Protein AF-A0A499V4H8-F1 (afdb_monomer_lite)

pLDDT: mean 92.72, std 8.38, range [54.66, 98.88]

Sequence (212 aa):
MPGTAAPVVIEFPPGGSPLLPTGLARDVVAGTPVTCVDNGMPTVLIAASSLNVKGYEDPKDLEEDVALADRLRAIRLEAGRLMGLGDVDGTTVPKLSLLAPPLHGGAIMTRTFIPVRCHTSIGVLGAASVAAGLRVEGGVGQDLARLPAHGDRLRIEHPTGFLDLETSIEHGAAGAVPVARRTAVVRTARKIFDGTVFPRSAATAPTPARHS

Secondary structure (DSSP, 8-state):
--S----EEEEEPPPSS-SSTTS-S-EEETTEEEEEE-SSS-EEEEEGGGGT--S-S-HHHHHH-HHHHHHHHHHHHHHHHHTT----TTS--SEEEEEE--SSSSSEEEEEESSSSBPSS--HHHHHHHHHHHTSTTSTTTTT----SSSSEEEEEETTEEEEEEEEEE--STTPPPEEEEEEEEE-------S---PPPGGGSPPPP---

InterPro domains:
  IPR007400 PrpF-like [PF04303] (2-198)
  IPR007400 PrpF-like [PTHR43709] (1-200)

Structure (mmCIF, N/CA/C/O backbone):
data_AF-A0A499V4H8-F1
#
_entry.id   AF-A0A499V4H8-F1
#
loop_
_atom_site.group_PDB
_atom_site.id
_atom_site.type_symbol
_atom_site.label_atom_id
_atom_site.label_alt_id
_atom_site.label_comp_id
_atom_site.label_asym_id
_atom_site.label_entity_id
_atom_site.label_seq_id
_atom_site.pdbx_PDB_ins_code
_atom_site.Cartn_x
_atom_site.Cartn_y
_atom_site.Cartn_z
_atom_site.occupancy
_atom_site.B_iso_or_equiv
_atom_site.auth_seq_id
_atom_site.auth_comp_id
_atom_site.auth_asym_id
_atom_site.auth_atom_id
_atom_site.pdbx_PDB_model_num
ATOM 1 N N . MET A 1 1 ? 7.702 -7.485 -18.262 1.00 62.16 1 MET A N 1
ATOM 2 C CA . MET A 1 1 ? 8.929 -7.963 -18.938 1.00 62.16 1 MET A CA 1
ATOM 3 C C . MET A 1 1 ? 8.608 -9.293 -19.604 1.00 62.16 1 MET A C 1
ATOM 5 O O . MET A 1 1 ? 8.137 -10.165 -18.886 1.00 62.16 1 MET A O 1
ATOM 9 N N . PRO A 1 2 ? 8.782 -9.459 -20.925 1.00 74.81 2 PRO A N 1
ATOM 10 C CA . PRO A 1 2 ? 8.651 -10.769 -21.568 1.00 74.81 2 PRO A CA 1
ATOM 11 C C . PRO A 1 2 ? 9.813 -11.703 -21.182 1.00 74.81 2 PRO A C 1
ATOM 13 O O . PRO A 1 2 ? 10.958 -11.253 -21.124 1.00 74.81 2 PRO A O 1
ATOM 16 N N . GLY A 1 3 ? 9.529 -12.992 -20.969 1.00 82.62 3 GLY A N 1
ATOM 17 C CA . GLY A 1 3 ? 10.530 -14.022 -20.650 1.00 82.62 3 GLY A CA 1
ATOM 18 C C . GLY A 1 3 ? 10.922 -14.112 -19.167 1.00 82.62 3 GLY A C 1
ATOM 19 O O . GLY A 1 3 ? 10.280 -13.521 -18.302 1.00 82.62 3 GLY A O 1
ATOM 20 N N . THR A 1 4 ? 11.977 -14.878 -18.873 1.00 85.06 4 THR A N 1
ATOM 21 C CA . THR A 1 4 ? 12.539 -15.078 -17.524 1.00 85.06 4 THR A CA 1
ATOM 22 C C . THR A 1 4 ? 13.977 -14.555 -17.443 1.00 85.06 4 THR A C 1
ATOM 24 O O . THR A 1 4 ? 14.656 -14.398 -18.458 1.00 85.06 4 THR A O 1
ATOM 27 N N . ALA A 1 5 ? 14.448 -14.251 -16.233 1.00 87.19 5 ALA A N 1
ATOM 28 C CA . ALA A 1 5 ? 15.821 -13.826 -15.959 1.00 87.19 5 ALA A CA 1
ATOM 29 C C . ALA A 1 5 ? 16.224 -14.228 -14.531 1.00 87.19 5 ALA A C 1
ATOM 31 O O . ALA A 1 5 ? 15.367 -14.593 -13.724 1.00 87.19 5 ALA A O 1
ATOM 32 N N . ALA A 1 6 ? 17.521 -14.153 -14.221 1.00 89.88 6 ALA A N 1
ATOM 33 C CA . ALA A 1 6 ? 18.022 -14.438 -12.880 1.00 89.88 6 ALA A CA 1
ATOM 34 C C . ALA A 1 6 ? 17.425 -13.462 -11.842 1.00 89.88 6 ALA A C 1
ATOM 36 O O . ALA A 1 6 ? 17.322 -12.260 -12.128 1.00 89.88 6 ALA A O 1
ATOM 37 N N . PRO A 1 7 ? 17.031 -13.953 -10.651 1.00 89.06 7 PRO A N 1
ATOM 38 C CA . PRO A 1 7 ? 16.495 -13.099 -9.604 1.00 89.06 7 PRO A CA 1
ATOM 39 C C . PRO A 1 7 ? 17.591 -12.200 -9.025 1.00 89.06 7 PRO A C 1
ATOM 41 O O . PRO A 1 7 ? 18.700 -12.642 -8.733 1.00 89.06 7 PRO A O 1
ATOM 44 N N . VAL A 1 8 ? 17.244 -10.935 -8.821 1.00 90.12 8 VAL A N 1
ATOM 45 C CA . VAL A 1 8 ? 18.016 -9.954 -8.059 1.00 90.12 8 VAL A CA 1
ATOM 46 C C . VAL A 1 8 ? 17.190 -9.619 -6.824 1.00 90.12 8 VAL A C 1
ATOM 48 O O . VAL A 1 8 ? 16.125 -9.010 -6.944 1.00 90.12 8 VAL A O 1
ATOM 51 N N . VAL A 1 9 ? 17.650 -10.060 -5.654 1.00 91.69 9 VAL A N 1
ATOM 52 C CA . VAL A 1 9 ? 17.003 -9.770 -4.369 1.00 91.69 9 VAL A CA 1
ATOM 53 C C . VAL A 1 9 ? 17.594 -8.481 -3.821 1.00 91.69 9 VAL A C 1
ATOM 55 O O . VAL A 1 9 ? 18.796 -8.398 -3.584 1.00 91.69 9 VAL A O 1
ATOM 58 N N . ILE A 1 10 ? 16.747 -7.469 -3.660 1.00 91.94 10 ILE A N 1
ATOM 59 C CA . ILE A 1 10 ? 17.140 -6.160 -3.139 1.00 91.94 10 ILE A CA 1
ATOM 60 C C . ILE A 1 10 ? 16.522 -6.018 -1.758 1.00 91.94 10 ILE A C 1
ATOM 62 O O . ILE A 1 10 ? 15.305 -5.874 -1.647 1.00 91.94 10 ILE A O 1
ATOM 66 N N . GLU A 1 11 ? 17.353 -6.093 -0.725 1.00 93.06 11 GLU A N 1
ATOM 67 C CA . GLU A 1 11 ? 16.940 -5.888 0.660 1.00 93.06 11 GLU A CA 1
ATOM 68 C C . GLU A 1 11 ? 17.053 -4.411 1.038 1.00 93.06 11 GLU A C 1
ATOM 70 O O . GLU A 1 11 ? 18.039 -3.746 0.714 1.00 93.06 11 GLU A O 1
ATOM 75 N N . PHE A 1 12 ? 16.016 -3.898 1.694 1.00 88.44 12 PHE A N 1
ATOM 76 C CA . PHE A 1 12 ? 15.960 -2.527 2.179 1.00 88.44 12 PHE A CA 1
ATOM 77 C C . PHE A 1 12 ? 16.272 -2.505 3.676 1.00 88.44 12 PHE A C 1
ATOM 79 O O . PHE A 1 12 ? 15.765 -3.360 4.408 1.00 88.44 12 PHE A O 1
ATOM 86 N N . PRO A 1 13 ? 17.070 -1.534 4.151 1.00 85.31 13 PRO A N 1
ATOM 87 C CA . PRO A 1 13 ? 17.269 -1.356 5.580 1.00 85.31 13 PRO A CA 1
ATOM 88 C C . PRO A 1 13 ? 15.933 -1.008 6.259 1.00 85.31 13 PRO A C 1
ATOM 90 O O . PRO A 1 13 ? 15.040 -0.453 5.607 1.00 85.31 13 PRO A O 1
ATOM 93 N N . PRO A 1 14 ? 15.787 -1.298 7.563 1.00 78.94 14 PRO A N 1
ATOM 94 C CA . PRO A 1 14 ? 14.615 -0.870 8.315 1.00 78.94 14 PRO A CA 1
ATOM 95 C C . PRO A 1 14 ? 14.462 0.657 8.258 1.00 78.94 14 PRO A C 1
ATOM 97 O O . PRO A 1 14 ? 15.448 1.400 8.268 1.00 78.94 14 PRO A O 1
ATOM 100 N N . GLY A 1 15 ? 13.214 1.119 8.181 1.00 76.62 15 GLY A N 1
ATOM 101 C CA . GLY A 1 15 ? 12.890 2.542 8.217 1.00 76.62 15 GLY A CA 1
ATOM 102 C C . GLY A 1 15 ? 13.137 3.161 9.597 1.00 76.62 15 GLY A C 1
ATOM 103 O O . GLY A 1 15 ? 13.187 2.463 10.606 1.00 76.62 15 GLY A O 1
ATOM 104 N N . GLY A 1 16 ? 13.271 4.490 9.641 1.00 77.81 16 GLY A N 1
ATOM 105 C CA . GLY A 1 16 ? 13.356 5.247 10.899 1.00 77.81 16 GLY A CA 1
ATOM 106 C C . GLY A 1 16 ? 11.996 5.551 11.543 1.00 77.81 16 GLY A C 1
ATOM 107 O O . GLY A 1 16 ? 11.952 5.980 12.694 1.00 77.81 16 GLY A O 1
ATOM 108 N N . SER A 1 17 ? 10.900 5.340 10.811 1.00 84.31 17 SER A N 1
ATOM 109 C CA . SER A 1 17 ? 9.528 5.548 11.281 1.00 84.31 17 SER A CA 1
ATOM 110 C C . SER A 1 17 ? 8.939 4.253 11.855 1.00 84.31 17 SER A C 1
ATOM 112 O O . SER A 1 17 ? 9.276 3.168 11.372 1.00 84.31 17 SER A O 1
ATOM 114 N N . PRO A 1 18 ? 8.021 4.331 12.836 1.00 92.06 18 PRO A N 1
ATOM 115 C CA . PRO A 1 18 ? 7.230 3.179 13.258 1.00 92.06 18 PRO A CA 1
ATOM 116 C C . PRO A 1 18 ? 6.446 2.573 12.088 1.00 92.06 18 PRO A C 1
ATOM 118 O O . PRO A 1 18 ? 5.902 3.309 11.265 1.00 92.06 18 PRO A O 1
ATOM 121 N N . LEU A 1 19 ? 6.314 1.241 12.064 1.00 95.12 19 LEU A N 1
ATOM 122 C CA . LEU A 1 19 ? 5.572 0.540 11.008 1.00 95.12 19 LEU A CA 1
ATOM 123 C C . LEU A 1 19 ? 4.110 0.999 10.919 1.00 95.12 19 LEU A C 1
ATOM 125 O O . LEU A 1 19 ? 3.561 1.078 9.823 1.00 95.12 19 LEU A O 1
ATOM 129 N N . LEU A 1 20 ? 3.493 1.291 12.067 1.00 96.94 20 LEU A N 1
ATOM 130 C CA . LEU A 1 20 ? 2.165 1.890 12.174 1.00 96.94 20 LEU A CA 1
ATOM 131 C C . LEU A 1 20 ? 2.327 3.311 12.724 1.00 96.94 20 LEU A C 1
ATOM 133 O O . LEU A 1 20 ? 2.423 3.472 13.942 1.00 96.94 20 LEU A O 1
ATOM 137 N N . PRO A 1 21 ? 2.368 4.350 11.870 1.00 96.50 21 PRO A N 1
ATOM 138 C CA . PRO A 1 21 ? 2.569 5.728 12.322 1.00 96.50 21 PRO A CA 1
ATOM 139 C C . PRO A 1 21 ? 1.486 6.234 13.284 1.00 96.50 21 PRO A C 1
ATOM 141 O O . PRO A 1 21 ? 1.762 7.091 14.116 1.00 96.50 21 PRO A O 1
ATOM 144 N N . THR A 1 22 ? 0.269 5.688 13.202 1.00 96.62 22 THR A N 1
ATOM 145 C CA . THR A 1 22 ? -0.845 5.997 14.117 1.00 96.62 22 THR A CA 1
ATOM 146 C C . THR A 1 22 ? -0.812 5.162 15.399 1.00 96.62 22 THR A C 1
ATOM 148 O O . THR A 1 22 ? -1.574 5.418 16.327 1.00 96.62 22 THR A O 1
ATOM 151 N N . GLY A 1 23 ? 0.053 4.145 15.460 1.00 95.44 23 GLY A N 1
ATOM 152 C CA . GLY A 1 23 ? 0.105 3.156 16.535 1.00 95.44 23 GLY A CA 1
ATOM 153 C C . GLY A 1 23 ? -1.034 2.130 16.512 1.00 95.44 23 GLY A C 1
ATOM 154 O O . GLY A 1 23 ? -1.046 1.237 17.356 1.00 95.44 23 GLY A O 1
ATOM 155 N N . LEU A 1 24 ? -1.972 2.223 15.562 1.00 95.94 24 LEU A N 1
ATOM 156 C CA . LEU A 1 24 ? -3.164 1.379 15.498 1.00 95.94 24 LEU A CA 1
ATOM 157 C C . LEU A 1 24 ? -3.139 0.465 14.271 1.00 95.94 24 LEU A C 1
ATOM 159 O O . LEU A 1 24 ? -2.793 0.873 13.165 1.00 95.94 24 LEU A O 1
ATOM 163 N N . ALA A 1 25 ? -3.558 -0.789 14.457 1.00 95.94 25 ALA A N 1
ATOM 164 C CA . ALA A 1 25 ? -3.749 -1.724 13.347 1.00 95.94 25 ALA A CA 1
ATOM 165 C C . ALA A 1 25 ? -4.910 -1.302 12.433 1.00 95.94 25 ALA A C 1
ATOM 167 O O . ALA A 1 25 ? -4.915 -1.609 11.240 1.00 95.94 25 ALA A O 1
ATOM 168 N N . ARG A 1 26 ? -5.904 -0.599 12.984 1.00 96.94 26 ARG A N 1
ATOM 169 C CA . ARG A 1 26 ? -7.067 -0.104 12.252 1.00 96.94 26 ARG A CA 1
ATOM 170 C C . ARG A 1 26 ? -7.501 1.251 12.802 1.00 96.94 26 ARG A C 1
ATOM 172 O O . ARG A 1 26 ? -7.755 1.380 13.996 1.00 96.94 26 ARG A O 1
ATOM 179 N N . ASP A 1 27 ? -7.633 2.213 11.903 1.00 98.25 27 ASP A N 1
ATOM 180 C CA . ASP A 1 27 ? -8.161 3.553 12.138 1.00 98.25 27 ASP A CA 1
ATOM 181 C C . ASP A 1 27 ? -9.515 3.716 11.431 1.00 98.25 27 ASP A C 1
ATOM 183 O O . ASP A 1 27 ? -9.862 2.945 10.531 1.00 98.25 27 ASP A O 1
ATOM 187 N N . VAL A 1 28 ? -10.264 4.760 11.791 1.00 98.50 28 VAL A N 1
ATOM 188 C CA . VAL A 1 28 ? -11.387 5.269 10.990 1.00 98.50 28 VAL A CA 1
ATOM 189 C C . VAL A 1 28 ? -11.025 6.672 10.521 1.00 98.50 28 VAL A C 1
ATOM 191 O O . VAL A 1 28 ? -10.930 7.582 11.336 1.00 98.50 28 VAL A O 1
ATOM 194 N N . VAL A 1 29 ? -10.835 6.841 9.214 1.00 98.44 29 VAL A N 1
ATOM 195 C CA . VAL A 1 29 ? -10.387 8.095 8.591 1.00 98.44 29 VAL A CA 1
ATOM 196 C C . VAL A 1 29 ? -11.436 8.572 7.603 1.00 98.44 29 VAL A C 1
ATOM 198 O O . VAL A 1 29 ? -11.847 7.825 6.710 1.00 98.44 29 VAL A O 1
ATOM 201 N N . ALA A 1 30 ? -11.916 9.800 7.784 1.00 97.56 30 ALA A N 1
ATOM 202 C CA . ALA A 1 30 ? -13.044 10.363 7.049 1.00 97.56 30 ALA A CA 1
ATOM 203 C C . ALA A 1 30 ? -14.296 9.459 7.083 1.00 97.56 30 ALA A C 1
ATOM 205 O O . ALA A 1 30 ? -15.116 9.488 6.169 1.00 97.56 30 ALA A O 1
ATOM 206 N N . GLY A 1 31 ? -14.454 8.613 8.109 1.00 97.88 31 GLY A N 1
ATOM 207 C CA . GLY A 1 31 ? -15.522 7.606 8.203 1.00 97.88 31 GLY A CA 1
ATOM 208 C C . GLY A 1 31 ? -15.248 6.290 7.456 1.00 97.88 31 GLY A C 1
ATOM 209 O O . GLY A 1 31 ? -16.161 5.491 7.288 1.00 97.88 31 GLY A O 1
ATOM 210 N N . THR A 1 32 ? -14.019 6.057 6.991 1.00 98.62 32 THR A N 1
ATOM 211 C CA . THR A 1 32 ? -13.601 4.827 6.298 1.00 98.62 32 THR A CA 1
ATOM 212 C C . THR A 1 32 ? -12.624 4.041 7.172 1.00 98.62 32 THR A C 1
ATOM 214 O O . THR A 1 32 ? -11.641 4.627 7.624 1.00 98.62 32 THR A O 1
ATOM 217 N N . PRO A 1 33 ? -12.828 2.732 7.405 1.00 98.56 33 PRO A N 1
ATOM 218 C CA . PRO A 1 33 ? -11.827 1.901 8.063 1.00 98.56 33 PRO A CA 1
ATOM 219 C C . PRO A 1 33 ? -10.557 1.801 7.213 1.00 98.56 33 PRO A C 1
ATOM 221 O O . PRO A 1 33 ? -10.634 1.444 6.034 1.00 98.56 33 PRO A O 1
ATOM 224 N N . VAL A 1 34 ? -9.397 2.078 7.807 1.00 98.81 34 VAL A N 1
ATOM 225 C CA . VAL A 1 34 ? -8.093 2.022 7.130 1.00 98.81 34 VAL A CA 1
ATOM 226 C C . VAL A 1 34 ? -7.020 1.404 8.023 1.00 98.81 34 VAL A C 1
ATOM 228 O O . VAL A 1 34 ? -7.184 1.323 9.236 1.00 98.81 34 VAL A O 1
ATOM 231 N N . THR A 1 35 ? -5.900 1.004 7.428 1.00 98.75 35 THR A N 1
ATOM 232 C CA . THR A 1 35 ? -4.655 0.733 8.163 1.00 98.75 35 THR A CA 1
ATOM 233 C C . THR A 1 35 ? -3.569 1.658 7.627 1.00 98.75 35 THR A C 1
ATOM 235 O O . THR A 1 35 ? -3.274 1.634 6.431 1.00 98.75 35 THR A O 1
ATOM 238 N N . CYS A 1 36 ? -2.977 2.474 8.496 1.00 98.56 36 CYS A N 1
ATOM 239 C CA . CYS A 1 36 ? -1.889 3.381 8.143 1.00 98.56 36 CYS A CA 1
ATOM 240 C C . CYS A 1 36 ? -0.542 2.681 8.352 1.00 98.56 36 CYS A C 1
ATOM 242 O O . CYS A 1 36 ? -0.204 2.328 9.479 1.00 98.56 36 CYS A O 1
ATOM 244 N N . VAL A 1 37 ? 0.228 2.487 7.279 1.00 97.75 37 VAL A N 1
ATOM 245 C CA . VAL A 1 37 ? 1.492 1.735 7.314 1.00 97.75 37 VAL A CA 1
ATOM 246 C C . VAL A 1 37 ? 2.627 2.566 6.734 1.00 97.75 37 VAL A C 1
ATOM 248 O O . VAL A 1 37 ? 2.451 3.224 5.709 1.00 97.75 37 VAL A O 1
ATOM 251 N N . ASP A 1 38 ? 3.805 2.494 7.342 1.00 96.25 38 ASP A N 1
ATOM 252 C CA . ASP A 1 38 ? 5.047 3.000 6.762 1.00 96.25 38 ASP A CA 1
ATOM 253 C C . ASP A 1 38 ? 6.161 1.953 6.870 1.00 96.25 38 ASP A C 1
ATOM 255 O O . ASP A 1 38 ? 6.790 1.777 7.909 1.00 96.25 38 ASP A O 1
ATOM 259 N N . ASN A 1 39 ? 6.409 1.245 5.766 1.00 94.88 39 ASN A N 1
ATOM 260 C CA . ASN A 1 39 ? 7.565 0.363 5.605 1.00 94.88 39 ASN A CA 1
ATOM 261 C C . ASN A 1 39 ? 8.470 0.898 4.479 1.00 94.88 39 ASN A C 1
ATOM 263 O O . ASN A 1 39 ? 8.762 0.209 3.499 1.00 94.88 39 ASN A O 1
ATOM 267 N N . GLY A 1 40 ? 8.820 2.185 4.579 1.00 92.19 40 GLY A N 1
ATOM 268 C CA . GLY A 1 40 ? 9.609 2.937 3.597 1.00 92.19 40 GLY A CA 1
ATOM 269 C C . GLY A 1 40 ? 8.770 3.766 2.616 1.00 92.19 40 GLY A C 1
ATOM 270 O O . GLY A 1 40 ? 9.323 4.533 1.828 1.00 92.19 40 GLY A O 1
ATOM 271 N N . MET A 1 41 ? 7.444 3.627 2.641 1.00 95.31 41 MET A N 1
ATOM 272 C CA . MET A 1 41 ? 6.511 4.479 1.905 1.00 95.31 41 MET A CA 1
ATOM 273 C C . MET A 1 41 ? 5.212 4.624 2.699 1.00 95.31 41 MET A C 1
ATOM 275 O O . MET A 1 41 ? 4.414 3.683 2.703 1.00 95.31 41 MET A O 1
ATOM 279 N N . PRO A 1 42 ? 4.924 5.803 3.275 1.00 97.50 42 PRO A N 1
ATOM 280 C CA . PRO A 1 42 ? 3.661 6.047 3.954 1.00 97.50 42 PRO A CA 1
ATOM 281 C C . PRO A 1 42 ? 2.480 5.713 3.040 1.00 97.50 42 PRO A C 1
ATOM 283 O O . PRO A 1 42 ? 2.298 6.322 1.980 1.00 97.50 42 PRO A O 1
ATOM 286 N N . THR A 1 43 ? 1.707 4.702 3.426 1.00 98.44 43 THR A N 1
ATOM 287 C CA . THR A 1 43 ? 0.630 4.125 2.625 1.00 98.44 43 THR A CA 1
ATOM 288 C C . THR A 1 43 ? -0.583 3.857 3.506 1.00 98.44 43 THR A C 1
ATOM 290 O O . THR A 1 43 ? -0.492 3.189 4.533 1.00 98.44 43 THR A O 1
ATOM 293 N N . VAL A 1 44 ? -1.739 4.345 3.071 1.00 98.81 44 VAL A N 1
ATOM 294 C CA . VAL A 1 44 ? -3.035 4.036 3.674 1.00 98.81 44 VAL A CA 1
ATOM 295 C C . VAL A 1 44 ? -3.629 2.847 2.934 1.00 98.81 44 VAL A C 1
ATOM 297 O O . VAL A 1 44 ? -3.840 2.900 1.720 1.00 98.81 44 VAL A O 1
ATOM 300 N N . LEU A 1 45 ? -3.883 1.764 3.659 1.00 98.88 45 LEU A N 1
ATOM 301 C CA . LEU A 1 45 ? -4.560 0.580 3.148 1.00 98.88 45 LEU A CA 1
ATOM 302 C C . LEU A 1 45 ? -6.060 0.729 3.366 1.00 98.88 45 LEU A C 1
ATOM 304 O O . LEU A 1 45 ? -6.489 1.083 4.463 1.00 98.88 45 LEU A O 1
ATOM 308 N N . ILE A 1 46 ? -6.850 0.455 2.331 1.00 98.81 46 ILE A N 1
ATOM 309 C CA . ILE A 1 46 ? -8.304 0.638 2.345 1.00 98.81 46 ILE A CA 1
ATOM 310 C C . ILE A 1 46 ? -8.940 -0.575 1.670 1.00 98.81 46 ILE A C 1
ATOM 312 O O . ILE A 1 46 ? -8.532 -0.942 0.573 1.00 98.81 46 ILE A O 1
ATOM 316 N N . ALA A 1 47 ? -9.947 -1.200 2.276 1.00 98.75 47 ALA A N 1
ATOM 317 C CA . ALA A 1 47 ? -10.737 -2.203 1.562 1.00 98.75 47 ALA A CA 1
ATOM 318 C C . ALA A 1 47 ? -11.525 -1.522 0.429 1.00 98.75 47 ALA A C 1
ATOM 320 O O . ALA A 1 47 ? -12.249 -0.560 0.680 1.00 98.75 47 ALA A O 1
ATOM 321 N N . ALA A 1 48 ? -11.406 -2.016 -0.806 1.00 98.62 48 ALA A N 1
ATOM 322 C CA . ALA A 1 48 ? -12.071 -1.436 -1.979 1.00 98.62 48 ALA A CA 1
ATOM 323 C C . ALA A 1 48 ? -13.597 -1.329 -1.786 1.00 98.62 48 ALA A C 1
ATOM 325 O O . ALA A 1 48 ? -14.205 -0.301 -2.090 1.00 98.62 48 ALA A O 1
ATOM 326 N N . SER A 1 49 ? -14.192 -2.347 -1.156 1.00 98.25 49 SER A N 1
ATOM 327 C CA . SER A 1 49 ? -15.619 -2.395 -0.832 1.00 98.25 49 SER A CA 1
ATOM 328 C C . SER A 1 49 ? -16.079 -1.262 0.089 1.00 98.25 49 SER A C 1
ATOM 330 O O . SER A 1 49 ? -17.229 -0.847 -0.003 1.00 98.25 49 SER A O 1
ATOM 332 N N . SER A 1 50 ? -15.201 -0.718 0.942 1.00 98.19 50 SER A N 1
ATOM 333 C CA . SER A 1 50 ? -15.521 0.432 1.805 1.00 98.19 50 SER A CA 1
ATOM 334 C C . SER A 1 50 ? -15.715 1.734 1.020 1.00 98.19 50 SER A C 1
ATOM 336 O O . SER A 1 50 ? -16.199 2.716 1.576 1.00 98.19 50 SER A O 1
ATOM 338 N N . LEU A 1 51 ? -15.324 1.751 -0.256 1.00 98.12 51 LEU A N 1
ATOM 339 C CA . LEU A 1 51 ? -15.469 2.877 -1.177 1.00 98.12 51 LEU A CA 1
ATOM 340 C C . LEU A 1 51 ? -16.451 2.574 -2.318 1.00 98.12 51 LEU A C 1
ATOM 342 O O . LEU A 1 51 ? -16.485 3.309 -3.296 1.00 98.12 51 LEU A O 1
ATOM 346 N N . ASN A 1 52 ? -17.244 1.503 -2.200 1.00 97.06 52 ASN A N 1
ATOM 347 C CA . ASN A 1 52 ? -18.193 1.048 -3.222 1.00 97.06 52 ASN A CA 1
ATOM 348 C C . ASN A 1 52 ? -17.556 0.685 -4.579 1.00 97.06 52 ASN A C 1
ATOM 350 O O . ASN A 1 52 ? -18.243 0.689 -5.598 1.00 97.06 52 ASN A O 1
ATOM 354 N N . VAL A 1 53 ? -16.274 0.308 -4.588 1.00 98.25 53 VAL A N 1
ATOM 355 C CA . VAL A 1 53 ? -15.585 -0.234 -5.769 1.00 98.25 53 VAL A CA 1
ATOM 356 C C . VAL A 1 53 ? -15.143 -1.674 -5.524 1.00 98.25 53 VAL A C 1
ATOM 358 O O . VAL A 1 53 ? -15.014 -2.130 -4.386 1.00 98.25 53 VAL A O 1
ATOM 361 N N . LYS A 1 54 ? -14.933 -2.432 -6.597 1.00 98.19 54 LYS A N 1
ATOM 362 C CA . LYS A 1 54 ? -14.584 -3.858 -6.541 1.00 98.19 54 LYS A CA 1
ATOM 363 C C . LYS A 1 54 ? -13.097 -4.077 -6.265 1.00 98.19 54 LYS A C 1
ATOM 365 O O . LYS A 1 54 ? -12.742 -5.094 -5.677 1.00 98.19 54 LYS A O 1
ATOM 370 N N . GLY A 1 55 ? -12.239 -3.145 -6.685 1.00 97.75 55 GLY A N 1
ATOM 371 C CA . GLY A 1 55 ? -10.778 -3.253 -6.603 1.00 97.75 55 GLY A CA 1
ATOM 372 C C . GLY A 1 55 ? -10.142 -3.997 -7.784 1.00 97.75 55 GLY A C 1
ATOM 373 O O . GLY A 1 55 ? -8.961 -4.341 -7.730 1.00 97.75 55 GLY A O 1
ATOM 374 N N . TYR A 1 56 ? -10.910 -4.229 -8.853 1.00 98.25 56 TYR A N 1
ATOM 375 C CA . TYR A 1 56 ? -10.486 -4.945 -10.066 1.00 98.25 56 TYR A CA 1
ATOM 376 C C . TYR A 1 56 ? -10.684 -4.136 -11.351 1.00 98.25 56 TYR A C 1
ATOM 378 O O . TYR A 1 56 ? -10.291 -4.596 -12.420 1.00 98.25 56 TYR A O 1
ATOM 386 N N . GLU A 1 57 ? -11.267 -2.946 -11.251 1.00 98.31 57 GLU A N 1
ATOM 387 C CA . GLU A 1 57 ? -11.527 -2.018 -12.348 1.00 98.31 57 GLU A CA 1
ATOM 388 C C . GLU A 1 57 ? -10.240 -1.619 -13.082 1.00 98.31 57 GLU A C 1
ATOM 390 O O . GLU A 1 57 ? -9.129 -1.752 -12.543 1.00 98.31 57 GLU A O 1
ATOM 395 N N . ASP A 1 58 ? -10.378 -1.124 -14.312 1.00 97.69 58 ASP A N 1
ATOM 396 C CA . ASP A 1 58 ? -9.258 -0.506 -15.013 1.00 97.69 58 ASP A CA 1
ATOM 397 C C . ASP A 1 58 ? -8.823 0.770 -14.264 1.00 97.69 58 ASP A C 1
ATOM 399 O O . ASP A 1 58 ? -9.676 1.495 -13.740 1.00 97.69 58 ASP A O 1
ATOM 403 N N . PRO A 1 59 ? -7.513 1.077 -14.184 1.00 98.00 59 PRO A N 1
ATOM 404 C CA . PRO A 1 59 ? -7.039 2.334 -13.614 1.00 98.00 59 PRO A CA 1
ATOM 405 C C . PRO A 1 59 ? -7.763 3.572 -14.150 1.00 98.00 59 PRO A C 1
ATOM 407 O O . PRO A 1 59 ? -8.020 4.488 -13.376 1.00 98.00 59 PRO A O 1
ATOM 410 N N . LYS A 1 60 ? -8.108 3.596 -15.442 1.00 97.56 60 LYS A N 1
ATOM 411 C CA . LYS A 1 60 ? -8.817 4.713 -16.063 1.00 97.56 60 LYS A CA 1
ATOM 412 C C . LYS A 1 60 ? -10.228 4.881 -15.495 1.00 97.56 60 LYS A C 1
ATOM 414 O O . LYS A 1 60 ? -10.600 6.000 -15.162 1.00 97.56 60 LYS A O 1
ATOM 419 N N . ASP A 1 61 ? -10.973 3.791 -15.329 1.00 97.94 61 ASP A N 1
ATOM 420 C CA . ASP A 1 61 ? -12.343 3.838 -14.801 1.00 97.94 61 ASP A CA 1
ATOM 421 C C . ASP A 1 61 ? -12.364 4.398 -13.369 1.00 97.94 61 ASP A C 1
ATOM 423 O O . ASP A 1 61 ? -13.234 5.188 -13.012 1.00 97.94 61 ASP A O 1
ATOM 427 N N . LEU A 1 62 ? -11.363 4.039 -12.555 1.00 98.19 62 LEU A N 1
ATOM 428 C CA . LEU A 1 62 ? -11.204 4.568 -11.198 1.00 98.19 62 LEU A CA 1
ATOM 429 C C . LEU A 1 62 ? -10.791 6.048 -11.178 1.00 98.19 62 LEU A C 1
ATOM 431 O O . LEU A 1 62 ? -11.134 6.768 -10.246 1.00 98.19 62 LEU A O 1
ATOM 435 N N . GLU A 1 63 ? -10.016 6.497 -12.167 1.00 97.06 63 GLU A N 1
ATOM 436 C CA . GLU A 1 63 ? -9.595 7.899 -12.300 1.00 97.06 63 GLU A CA 1
ATOM 437 C C . GLU A 1 63 ? -10.731 8.812 -12.782 1.00 97.06 63 GLU A C 1
ATOM 439 O O . GLU A 1 63 ? -10.739 9.997 -12.452 1.00 97.06 63 GLU A O 1
ATOM 444 N N . GLU A 1 64 ? -11.671 8.278 -13.565 1.00 97.50 64 GLU A N 1
ATOM 445 C CA . GLU A 1 64 ? -12.827 9.015 -14.089 1.00 97.50 64 GLU A CA 1
ATOM 446 C C . GLU A 1 64 ? -13.994 9.091 -13.084 1.00 97.50 64 GLU A C 1
ATOM 448 O O . GLU A 1 64 ? -14.899 9.913 -13.250 1.00 97.50 64 GLU A O 1
ATOM 453 N N . ASP A 1 65 ? -13.962 8.298 -12.008 1.00 98.00 65 ASP A N 1
ATOM 454 C CA . ASP A 1 65 ? -14.934 8.365 -10.916 1.00 98.00 65 ASP A CA 1
ATOM 455 C C . ASP A 1 65 ? -14.648 9.553 -9.978 1.00 98.00 65 ASP A C 1
ATOM 457 O O . ASP A 1 65 ? -13.814 9.502 -9.068 1.00 98.00 65 ASP A O 1
ATOM 461 N N . VAL A 1 66 ? -15.394 10.639 -10.186 1.00 97.56 66 VAL A N 1
ATOM 462 C CA . VAL A 1 66 ? -15.301 11.872 -9.387 1.00 97.56 66 VAL A CA 1
ATOM 463 C C . VAL A 1 66 ? -15.637 11.629 -7.911 1.00 97.56 66 VAL A C 1
ATOM 465 O O . VAL A 1 66 ? -14.974 12.183 -7.035 1.00 97.56 66 VAL A O 1
ATOM 468 N N . ALA A 1 67 ? -16.625 10.780 -7.612 1.00 97.38 67 ALA A N 1
ATOM 469 C CA . ALA A 1 67 ? -17.032 10.519 -6.234 1.00 97.38 67 ALA A CA 1
ATOM 470 C C . ALA A 1 67 ? -15.946 9.742 -5.478 1.00 97.38 67 ALA A C 1
ATOM 472 O O . ALA A 1 67 ? -15.648 10.047 -4.317 1.00 97.38 67 ALA A O 1
ATOM 473 N N . LEU A 1 68 ? -15.311 8.776 -6.146 1.00 98.31 68 LEU A N 1
ATOM 474 C CA . LEU A 1 68 ? -14.144 8.085 -5.614 1.00 98.31 68 LEU A CA 1
ATOM 475 C C . LEU A 1 68 ? -12.978 9.058 -5.408 1.00 98.31 68 LEU A C 1
ATOM 477 O O . LEU A 1 68 ? -12.368 9.048 -4.338 1.00 98.31 68 LEU A O 1
ATOM 481 N N . ALA A 1 69 ? -12.678 9.912 -6.389 1.00 97.75 69 ALA A N 1
ATOM 482 C CA . ALA A 1 69 ? -11.584 10.878 -6.303 1.00 97.75 69 ALA A CA 1
ATOM 483 C C . ALA A 1 69 ? -11.737 11.825 -5.097 1.00 97.75 69 ALA A C 1
ATOM 485 O O . ALA A 1 69 ? -10.791 11.991 -4.317 1.00 97.75 69 ALA A O 1
ATOM 486 N N . ASP A 1 70 ? -12.935 12.376 -4.883 1.00 97.56 70 ASP A N 1
ATOM 487 C CA . ASP A 1 70 ? -13.244 13.230 -3.731 1.00 97.56 70 ASP A CA 1
ATOM 488 C C . ASP A 1 70 ? -13.088 12.471 -2.409 1.00 97.56 70 ASP A C 1
ATOM 490 O O . ASP A 1 70 ? -12.504 12.974 -1.439 1.00 97.56 70 ASP A O 1
ATOM 494 N N . ARG A 1 71 ? -13.551 11.217 -2.374 1.00 98.12 71 ARG A N 1
ATOM 495 C CA . ARG A 1 71 ? -13.452 10.369 -1.186 1.00 98.12 71 ARG A CA 1
ATOM 496 C C . ARG A 1 71 ? -12.003 10.036 -0.836 1.00 98.12 71 ARG A C 1
ATOM 498 O O . ARG A 1 71 ? -11.616 10.135 0.330 1.00 98.12 71 ARG A O 1
ATOM 505 N N . LEU A 1 72 ? -11.196 9.681 -1.832 1.00 98.31 72 LEU A N 1
ATOM 506 C CA . LEU A 1 72 ? -9.768 9.411 -1.682 1.00 98.31 72 LEU A CA 1
ATOM 507 C C . LEU A 1 72 ? -9.008 10.659 -1.226 1.00 98.31 72 LEU A C 1
ATOM 509 O O . LEU A 1 72 ? -8.164 10.564 -0.333 1.00 98.31 72 LEU A O 1
ATOM 513 N N . ARG A 1 73 ? -9.336 11.837 -1.773 1.00 97.81 73 ARG A N 1
ATOM 514 C CA . ARG A 1 73 ? -8.757 13.117 -1.343 1.00 97.81 73 ARG A CA 1
ATOM 515 C C . ARG A 1 73 ? -9.033 13.384 0.137 1.00 97.81 73 ARG A C 1
ATOM 517 O O . ARG A 1 73 ? -8.090 13.674 0.871 1.00 97.81 73 ARG A O 1
ATOM 524 N N . ALA A 1 74 ? -10.279 13.230 0.588 1.00 98.31 74 ALA A N 1
ATOM 525 C CA . ALA A 1 74 ? -10.647 13.428 1.992 1.00 98.31 74 ALA A CA 1
ATOM 526 C C . ALA A 1 74 ? -9.883 12.478 2.931 1.00 98.31 74 ALA A C 1
ATOM 528 O O . ALA A 1 74 ? -9.266 12.928 3.897 1.00 98.31 74 ALA A O 1
ATOM 529 N N . ILE A 1 75 ? -9.851 11.181 2.601 1.00 98.62 75 ILE A N 1
ATOM 530 C CA . ILE A 1 75 ? -9.114 10.174 3.379 1.00 98.62 75 ILE A CA 1
ATOM 531 C C . ILE A 1 75 ? -7.627 10.524 3.445 1.00 98.62 75 ILE A C 1
ATOM 533 O O . ILE A 1 75 ? -7.020 10.454 4.509 1.00 98.62 75 ILE A O 1
ATOM 537 N N . ARG A 1 76 ? -7.030 10.920 2.318 1.00 98.38 76 ARG A N 1
ATOM 538 C CA . ARG A 1 76 ? -5.601 11.221 2.241 1.00 98.38 76 ARG A CA 1
ATOM 539 C C . ARG A 1 76 ? -5.198 12.396 3.122 1.00 98.38 76 ARG A C 1
ATOM 541 O O . ARG A 1 76 ? -4.188 12.293 3.814 1.00 98.38 76 ARG A O 1
ATOM 548 N N . LEU A 1 77 ? -5.951 13.496 3.077 1.00 98.31 77 LEU A N 1
ATOM 549 C CA . LEU A 1 77 ? -5.649 14.695 3.862 1.00 98.31 77 LEU A CA 1
ATOM 550 C C . LEU A 1 77 ? -5.714 14.398 5.365 1.00 98.31 77 LEU A C 1
ATOM 552 O O . LEU A 1 77 ? -4.808 14.760 6.115 1.00 98.31 77 LEU A O 1
ATOM 556 N N . GLU A 1 78 ? -6.748 13.679 5.800 1.00 98.56 78 GLU A N 1
ATOM 557 C CA . GLU A 1 78 ? -6.924 13.326 7.208 1.00 98.56 78 GLU A CA 1
ATOM 558 C C . GLU A 1 78 ? -5.887 12.292 7.679 1.00 98.56 78 GLU A C 1
ATOM 560 O O . GLU A 1 78 ? -5.254 12.490 8.720 1.00 98.56 78 GLU A O 1
ATOM 565 N N . ALA A 1 79 ? -5.631 11.246 6.885 1.00 98.44 79 ALA A N 1
ATOM 566 C CA . ALA A 1 79 ? -4.594 10.258 7.178 1.00 98.44 79 ALA A CA 1
ATOM 567 C C . ALA A 1 79 ? -3.202 10.894 7.240 1.00 98.44 79 ALA A C 1
ATOM 569 O O . ALA A 1 79 ? -2.429 10.572 8.135 1.00 98.44 79 ALA A O 1
ATOM 570 N N . GLY A 1 80 ? -2.883 11.832 6.340 1.00 98.19 80 GLY A N 1
ATOM 571 C CA . GLY A 1 80 ? -1.608 12.550 6.354 1.00 98.19 80 GLY A CA 1
ATOM 572 C C . GLY A 1 80 ? -1.331 13.217 7.702 1.00 98.19 80 GLY A C 1
ATOM 573 O O . GLY A 1 80 ? -0.240 13.070 8.255 1.00 98.19 80 GLY A O 1
ATOM 574 N N . ARG A 1 81 ? -2.349 13.857 8.288 1.00 98.00 81 ARG A N 1
ATOM 575 C CA . ARG A 1 81 ? -2.247 14.472 9.616 1.00 98.00 81 ARG A CA 1
ATOM 576 C C . ARG A 1 81 ? -2.059 13.432 10.725 1.00 98.00 81 ARG A C 1
ATOM 578 O O . ARG A 1 81 ? -1.219 13.636 11.597 1.00 98.00 81 ARG A O 1
ATOM 585 N N . LEU A 1 82 ? -2.812 12.329 10.690 1.00 97.88 82 LEU A N 1
ATOM 586 C CA . LEU A 1 82 ? -2.714 11.245 11.681 1.00 97.88 82 LEU A CA 1
ATOM 587 C C . LEU A 1 82 ? -1.366 10.516 11.626 1.00 97.88 82 LEU A C 1
ATOM 589 O O . LEU A 1 82 ? -0.839 10.122 12.659 1.00 97.88 82 LEU A O 1
ATOM 593 N N . MET A 1 83 ? -0.788 10.383 10.433 1.00 97.75 83 MET A N 1
ATOM 594 C CA . MET A 1 83 ? 0.522 9.771 10.206 1.00 97.75 83 MET A CA 1
ATOM 595 C C . MET A 1 83 ? 1.698 10.717 10.506 1.00 97.75 83 MET A C 1
ATOM 597 O O . MET A 1 83 ? 2.846 10.337 10.294 1.00 97.75 83 MET A O 1
ATOM 601 N N . GLY A 1 84 ? 1.441 11.953 10.952 1.00 97.44 84 GLY A N 1
ATOM 602 C CA . GLY A 1 84 ? 2.490 12.932 11.259 1.00 97.44 84 GLY A CA 1
ATOM 603 C C . GLY A 1 84 ? 3.176 13.543 10.030 1.00 97.44 84 GLY A C 1
ATOM 604 O O . GLY A 1 84 ? 4.267 14.090 10.152 1.00 97.44 84 GLY A O 1
ATOM 605 N N . LEU A 1 85 ? 2.552 13.476 8.848 1.00 96.94 85 LEU A N 1
ATOM 606 C CA . LEU A 1 85 ? 3.110 13.980 7.583 1.00 96.94 85 LEU A CA 1
ATOM 607 C C . LEU A 1 85 ? 2.807 15.468 7.326 1.00 96.94 85 LEU A C 1
ATOM 609 O O . LEU A 1 85 ? 3.291 16.031 6.347 1.00 96.94 85 LEU A O 1
ATOM 613 N N . GLY A 1 86 ? 2.018 16.107 8.195 1.00 96.25 86 GLY A N 1
ATOM 614 C CA . GLY A 1 86 ? 1.607 17.506 8.054 1.00 96.25 86 GLY A CA 1
ATOM 615 C C . GLY A 1 86 ? 0.526 17.712 6.991 1.00 96.25 86 GLY A C 1
ATOM 616 O O . GLY A 1 86 ? -0.326 16.845 6.786 1.00 96.25 86 GLY A O 1
ATOM 617 N N . ASP A 1 87 ? 0.540 18.879 6.343 1.00 96.19 87 ASP A N 1
ATOM 618 C CA . ASP A 1 87 ? -0.330 19.159 5.198 1.00 96.19 87 ASP A CA 1
ATOM 619 C C . ASP A 1 87 ? 0.197 18.437 3.953 1.00 96.19 87 ASP A C 1
ATOM 621 O O . ASP A 1 87 ? 1.313 18.674 3.485 1.00 96.19 87 ASP A O 1
ATOM 625 N N . VAL A 1 88 ? -0.622 17.527 3.431 1.00 97.50 88 VAL A N 1
ATOM 626 C CA . VAL A 1 88 ? -0.258 16.646 2.323 1.00 97.50 88 VAL A CA 1
ATOM 627 C C . VAL A 1 88 ? -0.925 17.010 1.000 1.00 97.50 88 VAL A C 1
ATOM 629 O O . VAL A 1 88 ? -0.762 16.265 0.033 1.00 97.50 88 VAL A O 1
ATOM 632 N N . ASP A 1 89 ? -1.648 18.131 0.909 1.00 94.44 89 ASP A N 1
ATOM 633 C CA . ASP A 1 89 ? -2.427 18.454 -0.292 1.00 94.44 89 ASP A CA 1
ATOM 634 C C . ASP A 1 89 ? -1.560 18.491 -1.563 1.00 94.44 89 ASP A C 1
ATOM 636 O O . ASP A 1 89 ? -1.791 17.745 -2.521 1.00 94.44 89 ASP A O 1
ATOM 640 N N . GLY A 1 90 ? -0.480 19.275 -1.515 1.00 93.94 90 GLY A N 1
ATOM 641 C CA . GLY A 1 90 ? 0.487 19.424 -2.606 1.00 93.94 90 GLY A CA 1
ATOM 642 C C . GLY A 1 90 ? 1.617 18.390 -2.625 1.00 93.94 90 GLY A C 1
ATOM 643 O O . GLY A 1 90 ? 2.531 18.501 -3.441 1.00 93.94 90 GLY A O 1
ATOM 644 N N . THR A 1 91 ? 1.615 17.404 -1.724 1.00 96.38 91 THR A N 1
ATOM 645 C CA . THR A 1 91 ? 2.703 16.415 -1.638 1.00 96.38 91 THR A CA 1
ATOM 646 C C . THR A 1 91 ? 2.373 15.163 -2.451 1.00 96.38 91 THR A C 1
ATOM 648 O O . THR A 1 91 ? 1.302 15.050 -3.048 1.00 96.38 91 THR A O 1
ATOM 651 N N . THR A 1 92 ? 3.280 14.183 -2.482 1.00 94.94 92 THR A N 1
ATOM 652 C CA . THR A 1 92 ? 3.022 12.887 -3.136 1.00 94.94 92 THR A CA 1
ATOM 653 C C . THR A 1 92 ? 2.733 11.751 -2.152 1.00 94.94 92 THR A C 1
ATOM 655 O O . THR A 1 92 ? 2.489 10.629 -2.596 1.00 94.94 92 THR A O 1
ATOM 658 N N . VAL A 1 93 ? 2.762 12.009 -0.843 1.00 96.81 93 VAL A N 1
ATOM 659 C CA . VAL A 1 93 ? 2.518 11.029 0.231 1.00 96.81 93 VAL A CA 1
ATOM 660 C C . VAL A 1 93 ? 1.325 11.469 1.091 1.00 96.81 93 VAL A C 1
ATOM 662 O O . VAL A 1 93 ? 0.954 12.635 1.025 1.00 96.81 93 VAL A O 1
ATOM 665 N N . PRO A 1 94 ? 0.678 10.574 1.853 1.00 98.00 94 PRO A N 1
ATOM 666 C CA . PRO A 1 94 ? 0.785 9.124 1.731 1.00 98.00 94 PRO A CA 1
ATOM 667 C C . PRO A 1 94 ? 0.194 8.632 0.399 1.00 98.00 94 PRO A C 1
ATOM 669 O O . PRO A 1 94 ? -0.560 9.344 -0.271 1.00 98.00 94 PRO A O 1
ATOM 672 N N . LYS A 1 95 ? 0.565 7.415 -0.003 1.00 98.44 95 LYS A N 1
ATOM 673 C CA . LYS A 1 95 ? -0.114 6.681 -1.081 1.00 98.44 95 LYS A CA 1
ATOM 674 C C . LYS A 1 95 ? -1.411 6.086 -0.536 1.00 98.44 95 LYS A C 1
ATOM 676 O O . LYS A 1 95 ? -1.494 5.795 0.654 1.00 98.44 95 LYS A O 1
ATOM 681 N N . LEU A 1 96 ? -2.393 5.844 -1.396 1.00 98.69 96 LEU A N 1
ATOM 682 C CA . LEU A 1 96 ? -3.601 5.098 -1.025 1.00 98.69 96 LEU A CA 1
ATOM 683 C C . LEU A 1 96 ? -3.600 3.785 -1.797 1.00 98.69 96 LEU A C 1
ATOM 685 O O . LEU A 1 96 ? -3.474 3.812 -3.016 1.00 98.69 96 LEU A O 1
ATOM 689 N N . SER A 1 97 ? -3.718 2.649 -1.119 1.00 98.75 97 SER A N 1
ATOM 690 C CA . SER A 1 97 ? -3.823 1.341 -1.772 1.00 98.75 97 SER A CA 1
ATOM 691 C C . SER A 1 97 ? -5.161 0.706 -1.445 1.00 98.75 97 SER A C 1
ATOM 693 O O . SER A 1 97 ? -5.409 0.317 -0.303 1.00 98.75 97 SER A O 1
ATOM 695 N N . LEU A 1 98 ? -6.007 0.592 -2.467 1.00 98.81 98 LEU A N 1
ATOM 696 C CA . LEU A 1 98 ? -7.256 -0.148 -2.375 1.00 98.81 98 LEU A CA 1
ATOM 697 C C . LEU A 1 98 ? -6.953 -1.637 -2.459 1.00 98.81 98 LEU A C 1
ATOM 699 O O . LEU A 1 98 ? -6.196 -2.062 -3.335 1.00 98.81 98 LEU A O 1
ATOM 703 N N . LEU A 1 99 ? -7.537 -2.405 -1.549 1.00 98.88 99 LEU A N 1
ATOM 704 C CA . LEU A 1 99 ? -7.321 -3.833 -1.392 1.00 98.88 99 LEU A CA 1
ATOM 705 C C . LEU A 1 99 ? -8.577 -4.606 -1.777 1.00 98.88 99 LEU A C 1
ATOM 707 O O . LEU A 1 99 ? -9.684 -4.264 -1.358 1.00 98.88 99 LEU A O 1
ATOM 711 N N . ALA A 1 100 ? -8.379 -5.687 -2.519 1.00 98.81 100 ALA A N 1
ATOM 712 C CA . ALA A 1 100 ? -9.399 -6.681 -2.812 1.00 98.81 100 ALA A CA 1
ATOM 713 C C . ALA A 1 100 ? -8.781 -8.089 -2.764 1.00 98.81 100 ALA A C 1
ATOM 715 O O . ALA A 1 100 ? -7.554 -8.217 -2.858 1.00 98.81 100 ALA A O 1
ATOM 716 N N . PRO A 1 101 ? -9.586 -9.155 -2.607 1.00 98.69 101 PRO A N 1
ATOM 717 C CA . PRO A 1 101 ? -9.078 -10.520 -2.676 1.00 98.69 101 PRO A CA 1
ATOM 718 C C . PRO A 1 101 ? -8.261 -10.781 -3.959 1.00 98.69 101 PRO A C 1
ATOM 720 O O . PRO A 1 101 ? -8.556 -10.219 -5.010 1.00 98.69 101 PRO A O 1
ATOM 723 N N . PRO A 1 102 ? -7.214 -11.619 -3.916 1.00 98.31 102 PRO A N 1
ATOM 724 C CA . PRO A 1 102 ? -6.414 -11.929 -5.103 1.00 98.31 102 PRO A CA 1
ATOM 725 C C . PRO A 1 102 ? -7.207 -12.764 -6.124 1.00 98.31 102 PRO A C 1
ATOM 727 O O . PRO A 1 102 ? -8.014 -13.613 -5.736 1.00 98.31 102 PRO A O 1
ATOM 730 N N . LEU A 1 103 ? -6.934 -12.574 -7.423 1.00 97.44 103 LEU A N 1
ATOM 731 C CA . LEU A 1 103 ? -7.573 -13.324 -8.519 1.00 97.44 103 LEU A CA 1
ATOM 732 C C . LEU A 1 103 ? -6.623 -14.301 -9.228 1.00 97.44 103 LEU A C 1
ATOM 734 O O . LEU A 1 103 ? -7.079 -15.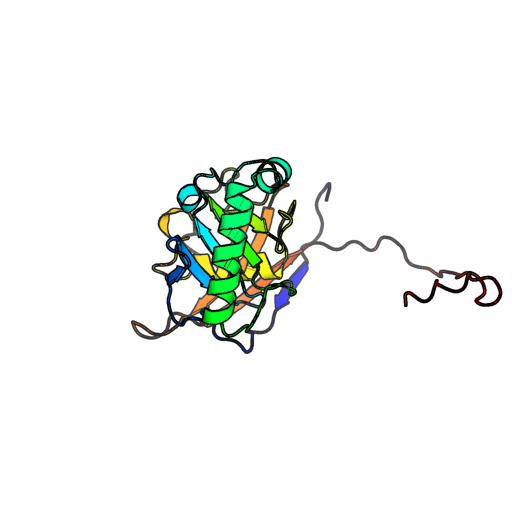260 -9.846 1.00 97.44 103 LEU A O 1
ATOM 738 N N . HIS A 1 104 ? -5.311 -14.099 -9.123 1.00 96.19 104 HIS A N 1
ATOM 739 C CA . HIS A 1 104 ? -4.289 -14.803 -9.905 1.00 96.19 104 HIS A CA 1
ATOM 740 C C . HIS A 1 104 ? -3.305 -15.580 -9.018 1.00 96.19 104 HIS A C 1
ATOM 742 O O . HIS A 1 104 ? -2.129 -15.750 -9.354 1.00 96.19 104 HIS A O 1
ATOM 748 N N . GLY A 1 105 ? -3.790 -16.059 -7.870 1.00 94.62 105 GLY A N 1
ATOM 749 C CA . GLY A 1 105 ? -3.009 -16.858 -6.923 1.00 94.62 105 GLY A CA 1
ATOM 750 C C . GLY A 1 105 ? -1.984 -16.057 -6.117 1.00 94.62 105 GLY A C 1
ATOM 751 O O . GLY A 1 105 ? -1.093 -16.653 -5.513 1.00 94.62 105 GLY A O 1
ATOM 752 N N . GLY A 1 106 ? -2.073 -14.725 -6.118 1.00 96.81 106 GLY A N 1
ATOM 753 C CA . GLY A 1 106 ? -1.316 -13.869 -5.217 1.00 96.81 106 GLY A CA 1
ATOM 754 C C . GLY A 1 106 ? -1.887 -13.830 -3.799 1.00 96.81 106 GLY A C 1
ATOM 755 O O . GLY A 1 106 ? -2.813 -14.560 -3.448 1.00 96.81 106 GLY A O 1
ATOM 756 N N . ALA A 1 107 ? -1.322 -12.947 -2.981 1.00 98.06 107 ALA A N 1
ATOM 757 C CA . ALA A 1 107 ? -1.752 -12.700 -1.612 1.00 98.06 107 ALA A CA 1
ATOM 758 C C . ALA A 1 107 ? -2.872 -11.654 -1.531 1.00 98.06 107 ALA A C 1
ATOM 760 O O . ALA A 1 107 ? -3.746 -11.767 -0.680 1.00 98.06 107 ALA A O 1
ATOM 761 N N . ILE A 1 108 ? -2.861 -10.640 -2.399 1.00 98.75 108 ILE A N 1
ATOM 762 C CA . ILE A 1 108 ? -3.868 -9.571 -2.431 1.00 98.75 108 ILE A CA 1
ATOM 763 C C . ILE A 1 108 ? -3.900 -8.925 -3.821 1.00 98.75 108 ILE A C 1
ATOM 765 O O . ILE A 1 108 ? -2.870 -8.900 -4.498 1.00 98.75 108 ILE A O 1
ATOM 769 N N . MET A 1 109 ? -5.042 -8.363 -4.218 1.00 98.69 109 MET A N 1
ATOM 770 C CA . MET A 1 109 ? -5.151 -7.416 -5.328 1.00 98.69 109 MET A CA 1
ATOM 771 C C . MET A 1 109 ? -5.033 -5.977 -4.831 1.00 98.69 109 MET A C 1
ATOM 773 O O . MET A 1 109 ? -5.633 -5.614 -3.820 1.00 98.69 109 MET A O 1
ATOM 777 N N . THR A 1 110 ? -4.294 -5.150 -5.574 1.00 98.69 110 THR A N 1
ATOM 778 C CA . THR A 1 110 ? -4.114 -3.728 -5.271 1.00 98.69 110 THR A CA 1
ATOM 779 C C . THR A 1 110 ? -4.533 -2.804 -6.415 1.00 98.69 110 THR A C 1
ATOM 781 O O . THR A 1 110 ? -4.347 -3.097 -7.603 1.00 98.69 110 THR A O 1
ATOM 784 N N . ARG A 1 111 ? -5.066 -1.636 -6.042 1.00 98.62 111 ARG A N 1
ATOM 785 C CA . ARG A 1 111 ? -5.127 -0.421 -6.869 1.00 98.62 111 ARG A CA 1
ATOM 786 C C . ARG A 1 111 ? -4.503 0.717 -6.074 1.00 98.62 111 ARG A C 1
ATOM 788 O O . ARG A 1 111 ? -5.084 1.174 -5.092 1.00 98.62 111 ARG A O 1
ATOM 795 N N . THR A 1 112 ? -3.293 1.129 -6.447 1.00 98.50 112 THR A N 1
ATOM 796 C CA . THR A 1 112 ? -2.531 2.125 -5.682 1.00 98.50 112 THR A CA 1
ATOM 797 C C . THR A 1 112 ? -2.555 3.482 -6.368 1.00 98.50 112 THR A C 1
ATOM 799 O O . THR A 1 112 ? -2.099 3.615 -7.499 1.00 98.50 112 THR A O 1
ATOM 802 N N . PHE A 1 113 ? -3.012 4.506 -5.657 1.00 98.44 113 PHE A N 1
ATOM 803 C CA . PHE A 1 113 ? -3.045 5.888 -6.114 1.00 98.44 113 PHE A CA 1
ATOM 804 C C . PHE A 1 113 ? -1.778 6.654 -5.717 1.00 98.44 113 PH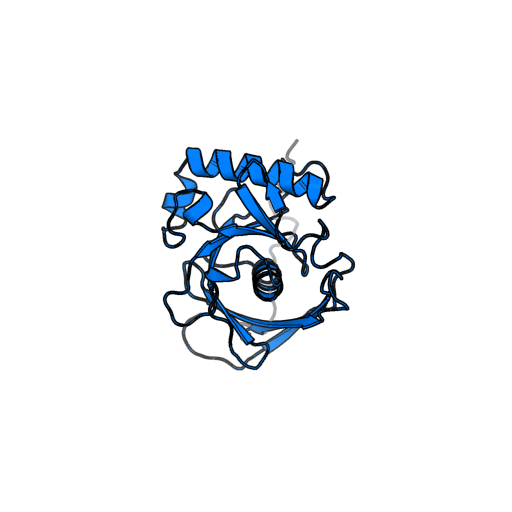E A C 1
ATOM 806 O O . PHE A 1 113 ? -1.285 6.545 -4.588 1.00 98.44 113 PHE A O 1
ATOM 813 N N . ILE A 1 114 ? -1.253 7.450 -6.654 1.00 93.94 114 ILE A N 1
ATOM 814 C CA . ILE A 1 114 ? 0.017 8.181 -6.531 1.00 93.94 114 ILE A CA 1
ATOM 815 C C . ILE A 1 114 ? -0.083 9.676 -6.892 1.00 93.94 114 ILE A C 1
ATOM 817 O O . ILE A 1 114 ? 0.518 10.123 -7.867 1.00 93.94 114 ILE A O 1
ATOM 821 N N . PRO A 1 115 ? -0.729 10.519 -6.075 1.00 82.00 115 PRO A N 1
ATOM 822 C CA . PRO A 1 115 ? -1.835 10.253 -5.153 1.00 82.00 115 PRO A CA 1
ATOM 823 C C . PRO A 1 115 ? -3.216 10.436 -5.814 1.00 82.00 115 PRO A C 1
ATOM 825 O O . PRO A 1 115 ? -4.224 10.095 -5.209 1.00 82.00 115 PRO A O 1
ATOM 828 N N . VAL A 1 116 ? -3.256 10.984 -7.035 1.00 89.56 116 VAL A N 1
ATOM 829 C CA . VAL A 1 116 ? -4.483 11.209 -7.825 1.00 89.56 116 VAL A CA 1
ATOM 830 C C . VAL A 1 116 ? -4.616 10.176 -8.942 1.00 89.56 116 VAL A C 1
ATOM 832 O O . VAL A 1 116 ? -5.705 9.698 -9.224 1.00 89.56 116 VAL A O 1
ATOM 835 N N . ARG A 1 117 ? -3.496 9.800 -9.567 1.00 95.88 117 ARG A N 1
ATOM 836 C CA . ARG A 1 117 ? -3.462 8.790 -10.630 1.00 95.88 117 ARG A CA 1
ATOM 837 C C . ARG A 1 117 ? -3.431 7.389 -10.039 1.00 95.88 117 ARG A C 1
ATOM 839 O O . ARG A 1 117 ? -2.647 7.149 -9.117 1.00 95.88 117 ARG A O 1
ATOM 846 N N . CYS A 1 118 ? -4.206 6.469 -10.597 1.00 97.56 118 CYS A N 1
ATOM 847 C CA . CYS A 1 118 ? -4.106 5.054 -10.287 1.00 97.56 118 CYS A CA 1
ATOM 848 C C . CYS A 1 118 ? -2.896 4.468 -11.028 1.00 97.56 118 CYS A C 1
ATOM 850 O O . CYS A 1 118 ? -2.787 4.493 -12.253 1.00 97.56 118 CYS A O 1
ATOM 852 N N . HIS A 1 119 ? -1.948 3.928 -10.272 1.00 96.19 119 HIS A N 1
ATOM 853 C CA . HIS A 1 119 ? -0.745 3.322 -10.817 1.00 96.19 119 HIS A CA 1
ATOM 854 C C . HIS A 1 119 ? -1.109 2.049 -11.609 1.00 96.19 119 HIS A C 1
ATOM 856 O O . HIS A 1 119 ? -1.831 1.184 -11.119 1.00 96.19 119 HIS A O 1
ATOM 862 N N . THR A 1 120 ? -0.587 1.897 -12.831 1.00 95.69 120 THR A N 1
ATOM 863 C CA . THR A 1 120 ? -0.882 0.739 -13.712 1.00 95.69 120 THR A CA 1
ATOM 864 C C . THR A 1 120 ? -0.184 -0.560 -13.271 1.00 95.69 120 THR A C 1
ATOM 866 O O . THR A 1 120 ? -0.530 -1.666 -13.685 1.00 95.69 120 THR A O 1
ATOM 869 N N . SER A 1 121 ? 0.819 -0.434 -12.409 1.00 95.25 121 SER A N 1
ATOM 870 C CA . SER A 1 121 ? 1.435 -1.510 -11.613 1.00 95.25 121 SER A CA 1
ATOM 871 C C . SER A 1 121 ? 1.375 -1.143 -10.118 1.00 95.25 121 SER A C 1
ATOM 873 O O . SER A 1 121 ? 0.371 -0.600 -9.676 1.00 95.25 121 SER A O 1
ATOM 875 N N . ILE A 1 122 ? 2.454 -1.300 -9.357 1.00 96.81 122 ILE A N 1
ATOM 876 C CA . ILE A 1 122 ? 2.600 -0.798 -7.989 1.00 96.81 122 ILE A CA 1
ATOM 877 C C . ILE A 1 122 ? 4.051 -0.359 -7.745 1.00 96.81 122 ILE A C 1
ATOM 879 O O . ILE A 1 122 ? 4.998 -0.985 -8.228 1.00 96.81 122 ILE A O 1
ATOM 883 N N . GLY A 1 123 ? 4.243 0.724 -6.990 1.00 94.75 123 GLY A N 1
ATOM 884 C CA . GLY A 1 123 ? 5.575 1.166 -6.578 1.00 94.75 123 GLY A CA 1
ATOM 885 C C . GLY A 1 123 ? 6.224 0.174 -5.607 1.00 94.75 123 GLY A C 1
ATOM 886 O O . GLY A 1 123 ? 5.553 -0.355 -4.727 1.00 94.75 123 GLY A O 1
ATOM 887 N N . VAL A 1 124 ? 7.538 -0.041 -5.726 1.00 94.62 124 VAL A N 1
ATOM 888 C CA . VAL A 1 124 ? 8.305 -1.017 -4.919 1.00 94.62 124 VAL A CA 1
ATOM 889 C C . VAL A 1 124 ? 8.065 -0.851 -3.413 1.00 94.62 124 VAL A C 1
ATOM 891 O O . VAL A 1 124 ? 7.655 -1.799 -2.749 1.00 94.62 124 VAL A O 1
ATOM 894 N N . LEU A 1 125 ? 8.262 0.360 -2.885 1.00 94.06 125 LEU A N 1
ATOM 895 C CA . LEU A 1 125 ? 8.083 0.643 -1.456 1.00 94.06 125 LEU A CA 1
ATOM 896 C C . LEU A 1 125 ? 6.601 0.718 -1.045 1.00 94.06 125 LEU A C 1
ATOM 898 O O . LEU A 1 125 ? 6.252 0.406 0.091 1.00 94.06 125 LEU A O 1
ATOM 902 N N . GLY A 1 126 ? 5.710 1.066 -1.981 1.00 95.88 126 GLY A N 1
ATOM 903 C CA . GLY A 1 126 ? 4.264 0.980 -1.757 1.00 95.88 126 GLY A CA 1
ATOM 904 C C . GLY A 1 126 ? 3.827 -0.468 -1.533 1.00 95.88 126 GLY A C 1
ATOM 905 O O . GLY A 1 126 ? 3.128 -0.763 -0.571 1.00 95.88 126 GLY A O 1
ATOM 906 N N . ALA A 1 127 ? 4.325 -1.398 -2.351 1.00 97.12 127 ALA A N 1
ATOM 907 C CA . ALA A 1 127 ? 4.080 -2.823 -2.165 1.00 97.12 127 ALA A CA 1
ATOM 908 C C . ALA A 1 127 ? 4.724 -3.378 -0.891 1.00 97.12 127 ALA A C 1
ATOM 910 O O . ALA A 1 127 ? 4.112 -4.217 -0.241 1.00 97.12 127 ALA A O 1
ATOM 911 N N . ALA A 1 128 ? 5.909 -2.893 -0.505 1.00 95.69 128 ALA A N 1
ATOM 912 C CA . ALA A 1 128 ? 6.525 -3.227 0.781 1.00 95.69 128 ALA A CA 1
ATOM 913 C C . ALA A 1 128 ? 5.648 -2.825 1.977 1.00 95.69 128 ALA A C 1
ATOM 915 O O . ALA A 1 128 ? 5.535 -3.578 2.945 1.00 95.69 128 ALA A O 1
ATOM 916 N N . SER A 1 129 ? 4.989 -1.668 1.892 1.00 97.12 129 SER A N 1
ATOM 917 C CA . SER A 1 129 ? 4.071 -1.193 2.932 1.00 97.12 129 SER A CA 1
ATOM 918 C C . SER A 1 129 ? 2.745 -1.952 2.920 1.00 97.12 129 SER A C 1
ATOM 920 O O . SER A 1 129 ? 2.256 -2.326 3.981 1.00 97.12 129 SER A O 1
ATOM 922 N N . VAL A 1 130 ? 2.207 -2.292 1.741 1.00 98.12 130 VAL A N 1
ATOM 923 C CA . VAL A 1 130 ? 1.069 -3.222 1.630 1.00 98.12 130 VAL A CA 1
ATOM 924 C C . VAL A 1 130 ? 1.419 -4.560 2.280 1.00 98.12 130 VAL A C 1
ATOM 926 O O . VAL A 1 130 ? 0.717 -4.992 3.184 1.00 98.12 130 VAL A O 1
ATOM 929 N N . ALA A 1 131 ? 2.521 -5.192 1.875 1.00 97.06 131 ALA A N 1
ATOM 930 C CA . ALA A 1 131 ? 2.949 -6.497 2.369 1.00 97.06 131 ALA A CA 1
ATOM 931 C C . ALA A 1 131 ? 3.143 -6.529 3.890 1.00 97.06 131 ALA A C 1
ATOM 933 O O . ALA A 1 131 ? 2.671 -7.461 4.539 1.00 97.06 131 ALA A O 1
ATOM 934 N N . ALA A 1 132 ? 3.784 -5.506 4.463 1.00 95.88 132 ALA A N 1
ATOM 935 C CA . ALA A 1 132 ? 3.923 -5.397 5.911 1.00 95.88 132 ALA A CA 1
ATOM 936 C C . ALA A 1 132 ? 2.563 -5.199 6.592 1.00 95.88 132 ALA A C 1
ATOM 938 O O . ALA A 1 132 ? 2.270 -5.881 7.568 1.00 95.88 132 ALA A O 1
ATOM 939 N N . GLY A 1 133 ? 1.702 -4.341 6.039 1.00 96.69 133 GLY A N 1
ATOM 940 C CA . GLY A 1 133 ? 0.357 -4.104 6.558 1.00 96.69 133 GLY A CA 1
ATOM 941 C C . GLY A 1 133 ? -0.554 -5.328 6.528 1.00 96.69 133 GLY A C 1
ATOM 942 O O . GLY A 1 133 ? -1.358 -5.502 7.435 1.00 96.69 133 GLY A O 1
ATOM 943 N N . LEU A 1 134 ? -0.405 -6.217 5.540 1.00 96.94 134 LEU A N 1
ATOM 944 C CA . LEU A 1 134 ? -1.153 -7.478 5.515 1.00 96.94 134 LEU A CA 1
ATOM 945 C C . LEU A 1 134 ? -0.767 -8.414 6.666 1.00 96.94 134 LEU A C 1
ATOM 947 O O . LEU A 1 134 ? -1.575 -9.240 7.070 1.00 96.94 134 LEU A O 1
ATOM 951 N N . ARG A 1 135 ? 0.462 -8.309 7.184 1.00 94.44 135 ARG A N 1
ATOM 952 C CA . ARG A 1 135 ? 0.946 -9.126 8.306 1.00 94.44 135 ARG A CA 1
ATOM 953 C C . ARG A 1 135 ? 0.494 -8.583 9.670 1.00 94.44 135 ARG A C 1
ATOM 955 O O . ARG A 1 135 ? 0.689 -9.259 10.679 1.00 94.44 135 ARG A O 1
ATOM 962 N N . VAL A 1 136 ? -0.088 -7.384 9.712 1.00 93.88 136 VAL A N 1
ATOM 963 C CA . VAL A 1 136 ? -0.603 -6.760 10.936 1.00 93.88 136 VAL A CA 1
ATOM 964 C C . VAL A 1 136 ? -1.974 -7.346 11.272 1.00 93.88 136 VAL A C 1
ATOM 966 O O . VAL A 1 136 ? -2.941 -7.173 10.529 1.00 93.88 136 VAL A O 1
ATOM 969 N N . GLU A 1 137 ? -2.063 -8.017 12.418 1.00 92.56 137 GLU A N 1
ATOM 970 C CA . GLU A 1 137 ? -3.324 -8.539 12.947 1.00 92.56 137 GLU A CA 1
ATOM 971 C C . GLU A 1 137 ? -4.285 -7.389 13.296 1.00 92.56 137 GLU A C 1
ATOM 973 O O . GLU A 1 137 ? -3.880 -6.352 13.818 1.00 92.56 137 GLU A O 1
ATOM 978 N N . GLY A 1 138 ? -5.563 -7.549 12.963 1.00 93.62 138 GLY A N 1
ATOM 979 C CA . GLY A 1 138 ? -6.611 -6.534 13.089 1.00 93.62 138 GLY A CA 1
ATOM 980 C C . GLY A 1 138 ? -6.670 -5.529 11.930 1.00 93.62 138 GLY A C 1
ATOM 981 O O . GLY A 1 138 ? -7.611 -4.732 11.854 1.00 93.62 138 GLY A O 1
ATOM 982 N N . GLY A 1 139 ? -5.707 -5.563 11.002 1.00 96.88 139 GLY A N 1
ATOM 983 C CA . GLY A 1 139 ? -5.654 -4.658 9.854 1.00 96.88 139 GLY A CA 1
ATOM 984 C C . GLY A 1 139 ? -6.827 -4.819 8.883 1.00 96.88 139 GLY A C 1
ATOM 985 O O . GLY A 1 139 ? -7.541 -5.823 8.875 1.00 96.88 139 GLY A O 1
ATOM 986 N N . VAL A 1 140 ? -7.059 -3.829 8.017 1.00 98.06 140 VAL A N 1
ATOM 987 C CA . VAL A 1 140 ? -8.141 -3.900 7.007 1.00 98.06 140 VAL A CA 1
ATOM 988 C C . VAL A 1 140 ? -7.911 -4.970 5.936 1.00 98.06 140 VAL A C 1
ATOM 990 O O . VAL A 1 140 ? -8.851 -5.370 5.259 1.00 98.06 140 VAL A O 1
ATOM 993 N N . GLY A 1 141 ? -6.672 -5.447 5.787 1.00 96.69 141 GLY A N 1
ATOM 994 C CA . GLY A 1 141 ? -6.322 -6.519 4.856 1.00 96.69 141 GLY A CA 1
ATOM 995 C C . GLY A 1 141 ? -6.580 -7.934 5.380 1.00 96.69 141 GLY A C 1
ATOM 996 O O . GLY A 1 141 ? -6.523 -8.865 4.580 1.00 96.69 141 GLY A O 1
ATOM 997 N N . GLN A 1 142 ? -6.863 -8.109 6.679 1.00 95.38 142 GLN A N 1
ATOM 998 C CA . GLN A 1 142 ? -6.909 -9.424 7.332 1.00 95.38 142 GLN A CA 1
ATOM 999 C C . GLN A 1 142 ? -7.886 -10.399 6.661 1.00 95.38 142 GLN A C 1
ATOM 1001 O O . GLN A 1 142 ? -7.515 -11.534 6.382 1.00 95.38 142 GLN A O 1
ATOM 1006 N N . ASP A 1 143 ? -9.101 -9.946 6.347 1.00 94.12 143 ASP A N 1
ATOM 1007 C CA . ASP A 1 143 ? -10.152 -10.806 5.781 1.00 94.12 143 ASP A CA 1
ATOM 1008 C C . ASP A 1 143 ? -10.093 -10.904 4.244 1.00 94.12 143 ASP A C 1
ATOM 1010 O O . ASP A 1 143 ? -10.864 -11.635 3.623 1.00 94.12 143 ASP A O 1
ATOM 1014 N N . LEU A 1 144 ? -9.188 -10.151 3.609 1.00 97.94 144 LEU A N 1
ATOM 1015 C CA . LEU A 1 144 ? -9.046 -10.083 2.151 1.00 97.94 144 LEU A CA 1
ATOM 1016 C C . LEU A 1 144 ? -7.830 -10.870 1.656 1.00 97.94 144 LEU A C 1
ATOM 1018 O O . LEU A 1 144 ? -7.839 -11.406 0.544 1.00 97.94 144 LEU A O 1
ATOM 1022 N N . ALA A 1 145 ? -6.766 -10.899 2.457 1.00 97.56 145 ALA A N 1
ATOM 1023 C CA . ALA A 1 145 ? -5.484 -11.445 2.060 1.00 97.56 145 ALA A CA 1
ATOM 1024 C C . ALA A 1 145 ? -5.430 -12.973 2.162 1.00 97.56 145 ALA A C 1
ATOM 1026 O O . ALA A 1 145 ? -5.933 -13.588 3.098 1.00 97.56 145 ALA A O 1
ATOM 1027 N N . ARG A 1 146 ? -4.723 -13.594 1.217 1.00 97.00 146 ARG A N 1
ATOM 1028 C CA . ARG A 1 146 ? -4.340 -15.009 1.250 1.00 97.00 146 ARG A CA 1
ATOM 1029 C C . ARG A 1 146 ? -2.863 -15.118 1.599 1.00 97.00 146 ARG A C 1
ATOM 1031 O O . ARG A 1 146 ? -2.005 -15.172 0.719 1.00 97.00 146 ARG A O 1
ATOM 1038 N N . LEU A 1 147 ? -2.559 -15.089 2.891 1.00 95.38 147 LEU A N 1
ATOM 1039 C CA . LEU A 1 147 ? -1.183 -15.196 3.372 1.00 95.38 147 LEU A CA 1
ATOM 1040 C C . LEU A 1 147 ? -0.723 -16.660 3.404 1.00 95.38 147 LEU A C 1
ATOM 1042 O O . LEU A 1 147 ? -1.515 -17.542 3.741 1.00 95.38 147 LEU A O 1
ATOM 1046 N N . PRO A 1 148 ? 0.548 -16.945 3.073 1.00 91.31 148 PRO A N 1
ATOM 1047 C CA . PRO A 1 148 ? 1.087 -18.288 3.215 1.00 91.31 148 PRO A CA 1
ATOM 1048 C C . PRO A 1 148 ? 1.202 -18.658 4.700 1.00 91.31 148 PRO A C 1
ATOM 1050 O O . PRO A 1 148 ? 1.565 -17.821 5.527 1.00 91.31 148 PRO A O 1
ATOM 1053 N N . ALA A 1 149 ? 0.951 -19.930 5.025 1.00 86.06 149 ALA A N 1
ATOM 1054 C CA . ALA A 1 149 ? 1.102 -20.450 6.389 1.00 86.06 149 ALA A CA 1
ATOM 1055 C C . ALA A 1 149 ? 2.554 -20.358 6.896 1.00 86.06 149 ALA A C 1
ATOM 1057 O O . ALA A 1 149 ? 2.792 -20.193 8.091 1.00 86.06 149 ALA A O 1
ATOM 1058 N N . HIS A 1 150 ? 3.524 -20.444 5.979 1.00 86.44 150 HIS A N 1
ATOM 1059 C CA . HIS A 1 150 ? 4.952 -20.366 6.267 1.00 86.44 150 HIS A CA 1
ATOM 1060 C C . HIS A 1 150 ? 5.676 -19.497 5.234 1.00 86.44 150 HIS A C 1
ATOM 1062 O O . HIS A 1 150 ? 5.338 -19.511 4.050 1.00 86.44 150 HIS A O 1
ATOM 1068 N N . GLY A 1 151 ? 6.720 -18.801 5.684 1.00 89.81 151 GLY A N 1
ATOM 1069 C CA . GLY A 1 151 ? 7.596 -17.992 4.841 1.00 89.81 151 GLY A CA 1
ATOM 1070 C C . GLY A 1 151 ? 7.118 -16.556 4.618 1.00 89.81 151 GLY A C 1
ATOM 1071 O O . GLY A 1 151 ? 5.953 -16.203 4.821 1.00 89.81 151 GLY A O 1
ATOM 1072 N N . ASP A 1 152 ? 8.055 -15.725 4.166 1.00 92.31 152 ASP A N 1
ATOM 1073 C CA . ASP A 1 152 ? 7.885 -14.268 4.093 1.00 92.31 152 ASP A CA 1
ATOM 1074 C C . ASP A 1 152 ? 7.464 -13.772 2.712 1.00 92.31 152 ASP A C 1
ATOM 1076 O O . ASP A 1 152 ? 7.097 -12.607 2.555 1.00 92.31 152 ASP A O 1
ATOM 1080 N N . ARG A 1 153 ? 7.509 -14.647 1.703 1.00 93.94 153 ARG A N 1
ATOM 1081 C CA . ARG A 1 153 ? 7.243 -14.275 0.317 1.00 93.94 153 ARG A CA 1
ATOM 1082 C C . ARG A 1 153 ? 5.756 -14.024 0.087 1.00 93.94 153 ARG A C 1
ATOM 1084 O O . ARG A 1 153 ? 4.924 -14.897 0.310 1.00 93.94 153 ARG A O 1
ATOM 1091 N N . LEU A 1 154 ? 5.447 -12.844 -0.428 1.00 96.00 154 LEU A N 1
ATOM 1092 C CA . LEU A 1 154 ? 4.121 -12.401 -0.818 1.00 96.00 154 LEU A CA 1
ATOM 1093 C C . LEU A 1 154 ? 4.134 -11.978 -2.284 1.00 96.00 154 LEU A C 1
ATOM 1095 O O . LEU A 1 154 ? 5.079 -11.353 -2.765 1.00 96.00 154 LEU A O 1
ATOM 1099 N N . ARG A 1 155 ? 3.054 -12.318 -2.985 1.00 97.00 155 ARG A N 1
ATOM 1100 C CA . ARG A 1 155 ? 2.783 -11.874 -4.350 1.00 97.00 155 ARG A CA 1
ATOM 1101 C C . ARG A 1 155 ? 1.671 -10.838 -4.316 1.00 97.00 155 ARG A C 1
ATOM 1103 O O . ARG A 1 155 ? 0.529 -11.180 -4.030 1.00 97.00 155 ARG A O 1
ATOM 1110 N N . ILE A 1 156 ? 1.995 -9.589 -4.606 1.00 98.12 156 ILE A N 1
ATOM 1111 C CA . ILE A 1 156 ? 1.036 -8.483 -4.601 1.00 98.12 156 ILE A CA 1
ATOM 1112 C C . ILE A 1 156 ? 0.554 -8.268 -6.028 1.00 98.12 156 ILE A C 1
ATOM 1114 O O . ILE A 1 156 ? 1.333 -7.855 -6.886 1.00 98.12 156 ILE A O 1
ATOM 1118 N N . GLU A 1 157 ? -0.707 -8.585 -6.301 1.00 98.50 157 GLU A N 1
ATOM 1119 C CA . GLU A 1 157 ? -1.310 -8.359 -7.611 1.00 98.50 157 GLU A CA 1
ATOM 1120 C C . GLU A 1 157 ? -1.603 -6.870 -7.807 1.00 98.50 157 GLU A C 1
ATOM 1122 O O . GLU A 1 157 ? -1.936 -6.140 -6.871 1.00 98.50 157 GLU A O 1
ATOM 1127 N N . HIS A 1 158 ? -1.464 -6.419 -9.044 1.00 98.12 158 HIS A N 1
ATOM 1128 C CA . HIS A 1 158 ? -1.693 -5.049 -9.491 1.00 98.12 158 HIS A CA 1
ATOM 1129 C C . HIS A 1 158 ? -2.262 -5.093 -10.925 1.00 98.12 158 HIS A C 1
ATOM 1131 O O . HIS A 1 158 ? -2.234 -6.161 -11.539 1.00 98.12 158 HIS A O 1
ATOM 1137 N N . PRO A 1 159 ? -2.727 -3.981 -11.529 1.00 97.75 159 PRO A N 1
ATOM 1138 C CA . PRO A 1 159 ? -3.517 -4.033 -12.770 1.00 97.75 159 PRO A CA 1
ATOM 1139 C C . PRO A 1 159 ? -2.877 -4.828 -13.918 1.00 97.75 159 PRO A C 1
ATOM 1141 O O . PRO A 1 159 ? -3.554 -5.557 -14.630 1.00 97.75 159 PRO A O 1
ATOM 1144 N N . THR A 1 160 ? -1.557 -4.726 -14.074 1.00 95.62 160 THR A N 1
ATOM 1145 C CA . THR A 1 160 ? -0.810 -5.368 -15.171 1.00 95.62 160 THR A CA 1
ATOM 1146 C C . THR A 1 160 ? -0.056 -6.653 -14.794 1.00 95.62 160 THR A C 1
ATOM 1148 O O . THR A 1 160 ? 0.792 -7.106 -15.562 1.00 95.62 160 THR A O 1
ATOM 1151 N N . GLY A 1 161 ? -0.297 -7.243 -13.617 1.00 95.12 161 GLY A N 1
ATOM 1152 C CA . GLY A 1 161 ? 0.420 -8.444 -13.176 1.00 95.12 161 GLY A CA 1
ATOM 1153 C C . GLY A 1 161 ? 0.626 -8.498 -11.669 1.00 95.12 161 GLY A C 1
ATOM 1154 O O . GLY A 1 161 ? -0.319 -8.363 -10.897 1.00 95.12 161 GLY A O 1
ATOM 1155 N N . PHE A 1 162 ? 1.865 -8.729 -11.242 1.00 96.00 162 PHE A N 1
ATOM 1156 C CA . PHE A 1 162 ? 2.181 -8.860 -9.828 1.00 96.00 162 PHE A CA 1
ATOM 1157 C C . PHE A 1 162 ? 3.604 -8.432 -9.481 1.00 96.00 162 PHE A C 1
ATOM 1159 O O . PHE A 1 162 ? 4.505 -8.372 -10.322 1.00 96.00 162 PHE A O 1
ATOM 1166 N N . LEU A 1 163 ? 3.796 -8.223 -8.184 1.00 95.56 163 LEU A N 1
ATOM 1167 C CA . LEU A 1 163 ? 5.065 -7.960 -7.549 1.00 95.56 163 LEU A CA 1
ATOM 1168 C C . LEU A 1 163 ? 5.339 -8.989 -6.445 1.00 95.56 163 LEU A C 1
ATOM 1170 O O . LEU A 1 163 ? 4.653 -9.000 -5.429 1.00 95.56 163 LEU A O 1
ATOM 1174 N N . ASP A 1 164 ? 6.374 -9.810 -6.632 1.00 95.12 164 ASP A N 1
ATOM 1175 C CA . ASP A 1 164 ? 6.902 -10.681 -5.580 1.00 95.12 164 ASP A CA 1
ATOM 1176 C C . ASP A 1 164 ? 7.884 -9.923 -4.668 1.00 95.12 164 ASP A C 1
ATOM 1178 O O . ASP A 1 164 ? 8.836 -9.281 -5.130 1.00 95.12 164 ASP A O 1
ATOM 1182 N N . LEU A 1 165 ? 7.672 -10.037 -3.361 1.00 95.00 165 LEU A N 1
ATOM 1183 C CA . LEU A 1 165 ? 8.559 -9.521 -2.326 1.00 95.00 165 LEU A CA 1
ATOM 1184 C C . LEU A 1 165 ? 8.530 -10.419 -1.091 1.00 95.00 165 LEU A C 1
ATOM 1186 O O . LEU A 1 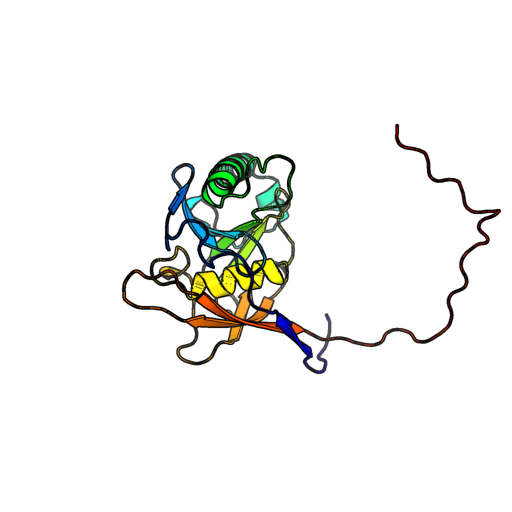165 ? 7.633 -11.236 -0.929 1.00 95.00 165 LEU A O 1
ATOM 1190 N N . GLU A 1 166 ? 9.514 -10.267 -0.226 1.00 94.50 166 GLU A N 1
ATOM 1191 C CA . GLU A 1 166 ? 9.631 -10.943 1.055 1.00 94.50 166 GLU A CA 1
ATOM 1192 C C . GLU A 1 166 ? 9.476 -9.901 2.157 1.00 94.50 166 GLU A C 1
ATOM 1194 O O . GLU A 1 166 ? 10.138 -8.858 2.148 1.00 94.50 166 GLU A O 1
ATOM 1199 N N . THR A 1 167 ? 8.551 -10.141 3.082 1.00 93.25 167 THR A N 1
ATOM 1200 C CA . THR A 1 167 ? 8.301 -9.233 4.200 1.00 93.25 167 THR A CA 1
ATOM 1201 C C . THR A 1 167 ? 7.940 -10.009 5.455 1.00 93.25 167 THR A C 1
ATOM 1203 O O . THR A 1 167 ? 6.953 -10.748 5.473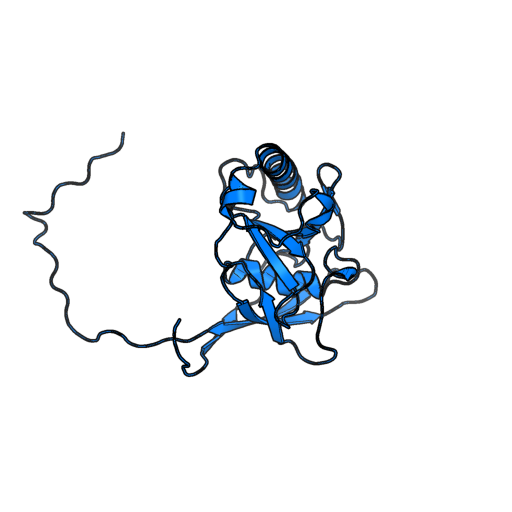 1.00 93.25 167 THR A O 1
ATOM 1206 N N . SER A 1 168 ? 8.728 -9.789 6.507 1.00 91.31 168 SER A N 1
ATOM 1207 C CA . SER A 1 168 ? 8.502 -10.322 7.850 1.00 91.31 168 SER A CA 1
ATOM 1208 C C . SER A 1 168 ? 8.365 -9.173 8.840 1.00 91.31 168 SER A C 1
ATOM 1210 O O . SER A 1 168 ? 9.184 -8.245 8.826 1.00 91.31 168 SER A O 1
ATOM 1212 N N . ILE A 1 169 ? 7.395 -9.268 9.742 1.00 91.19 169 ILE A N 1
ATOM 1213 C CA . ILE A 1 169 ? 7.269 -8.360 10.883 1.00 91.19 169 ILE A CA 1
ATOM 1214 C C . ILE A 1 169 ? 7.454 -9.156 12.175 1.00 91.19 169 ILE A C 1
ATOM 1216 O O . ILE A 1 169 ? 7.126 -10.339 12.231 1.00 91.19 169 ILE A O 1
ATOM 1220 N N . GLU A 1 170 ? 8.010 -8.515 13.191 1.00 87.88 170 GLU A N 1
ATOM 1221 C CA . GLU A 1 170 ? 8.071 -9.031 14.550 1.00 87.88 170 GLU A CA 1
ATOM 1222 C C . GLU A 1 170 ? 6.938 -8.413 15.360 1.00 87.88 170 GLU A C 1
ATOM 1224 O O . GLU A 1 170 ? 6.828 -7.189 15.480 1.00 87.88 170 GLU A O 1
ATOM 1229 N N . HIS A 1 171 ? 6.094 -9.275 15.917 1.00 81.75 171 HIS A N 1
ATOM 1230 C CA . HIS A 1 171 ? 5.087 -8.889 16.891 1.00 81.75 171 HIS A CA 1
ATOM 1231 C C . HIS A 1 171 ? 5.737 -8.855 18.274 1.00 81.75 171 HIS A C 1
ATOM 1233 O O . HIS A 1 171 ? 6.363 -9.826 18.698 1.00 81.75 171 HIS A O 1
ATOM 1239 N N . GLY A 1 172 ? 5.617 -7.720 18.962 1.00 74.69 172 GLY A N 1
ATOM 1240 C CA . GLY A 1 172 ? 6.052 -7.594 20.351 1.00 74.69 172 GLY A CA 1
ATOM 1241 C C . GLY A 1 172 ? 5.069 -8.251 21.328 1.00 74.69 172 GLY A C 1
ATOM 1242 O O . GLY A 1 172 ? 4.208 -9.042 20.945 1.00 74.69 172 GLY A O 1
ATOM 1243 N N . ALA A 1 173 ? 5.169 -7.887 22.610 1.00 77.00 173 ALA A N 1
ATOM 1244 C CA . ALA A 1 173 ? 4.153 -8.244 23.603 1.00 77.00 173 ALA A CA 1
ATOM 1245 C C . ALA A 1 173 ? 2.749 -7.782 23.160 1.00 77.00 173 ALA A C 1
ATOM 1247 O O . ALA A 1 173 ? 2.620 -6.858 22.358 1.00 77.00 173 ALA A O 1
ATOM 1248 N N . ALA A 1 174 ? 1.695 -8.404 23.698 1.00 72.25 174 ALA A N 1
ATOM 1249 C CA . ALA A 1 174 ? 0.315 -8.061 23.354 1.00 72.25 174 ALA A CA 1
ATOM 1250 C C . ALA A 1 174 ? 0.067 -6.542 23.463 1.00 72.25 174 ALA A C 1
ATOM 1252 O O . ALA A 1 174 ? 0.277 -5.947 24.519 1.00 72.25 174 ALA A O 1
ATOM 1253 N N . GLY A 1 175 ? -0.359 -5.922 22.358 1.00 68.25 175 GLY A N 1
ATOM 1254 C CA . GLY A 1 175 ? -0.598 -4.477 22.260 1.00 68.25 175 GLY A CA 1
ATOM 1255 C C . GLY A 1 175 ? 0.607 -3.626 21.832 1.00 68.25 175 GLY A C 1
ATOM 1256 O O . GLY A 1 175 ? 0.448 -2.422 21.650 1.00 68.25 175 GLY A O 1
ATOM 1257 N N . ALA A 1 176 ? 1.794 -4.208 21.639 1.00 79.31 176 ALA A N 1
ATOM 1258 C CA . ALA A 1 176 ? 2.936 -3.495 21.071 1.00 79.31 176 ALA A CA 1
ATOM 1259 C C . ALA A 1 176 ? 2.776 -3.298 19.554 1.00 79.31 176 ALA A C 1
ATOM 1261 O O . ALA A 1 176 ? 2.304 -4.188 18.843 1.00 79.31 176 ALA A O 1
ATOM 1262 N N . VAL A 1 177 ? 3.228 -2.145 19.050 1.00 82.50 177 VAL A N 1
ATOM 1263 C CA . VAL A 1 177 ? 3.284 -1.880 17.606 1.00 82.50 177 VAL A CA 1
ATOM 1264 C C . VAL A 1 177 ? 4.284 -2.852 16.968 1.00 82.50 177 VAL A C 1
ATOM 1266 O O . VAL A 1 177 ? 5.433 -2.906 17.417 1.00 82.50 177 VAL A O 1
ATOM 1269 N N . PRO A 1 178 ? 3.885 -3.628 15.945 1.00 88.06 178 PRO A N 1
ATOM 1270 C CA . PRO A 1 178 ? 4.797 -4.543 15.279 1.00 88.06 178 PRO A CA 1
ATOM 1271 C C . PRO A 1 178 ? 5.914 -3.787 14.557 1.00 88.06 178 PRO A C 1
ATOM 1273 O O . PRO A 1 178 ? 5.730 -2.658 14.102 1.00 88.06 178 PRO A O 1
ATOM 1276 N N . VAL A 1 179 ? 7.068 -4.432 14.410 1.00 88.56 179 VAL A N 1
ATOM 1277 C CA . VAL A 1 179 ? 8.245 -3.851 13.753 1.00 88.56 179 VAL A CA 1
ATOM 1278 C C . VAL A 1 179 ? 8.570 -4.653 12.501 1.00 88.56 179 VAL A C 1
ATOM 1280 O O . VAL A 1 179 ? 8.625 -5.880 12.539 1.00 88.56 179 VAL A O 1
ATOM 1283 N N . ALA A 1 180 ? 8.800 -3.983 11.371 1.00 87.19 180 ALA A N 1
ATOM 1284 C CA . ALA A 1 180 ? 9.289 -4.663 10.177 1.00 87.19 180 ALA A CA 1
ATOM 1285 C C . ALA A 1 180 ? 10.719 -5.167 10.420 1.00 87.19 180 ALA A C 1
ATOM 1287 O O . ALA A 1 180 ? 11.618 -4.379 10.705 1.00 87.19 180 ALA A O 1
ATOM 1288 N N . ARG A 1 181 ? 10.932 -6.482 10.302 1.00 86.56 181 ARG A N 1
ATOM 1289 C CA . ARG A 1 181 ? 12.262 -7.091 10.455 1.00 86.56 181 ARG A CA 1
ATOM 1290 C C . ARG A 1 181 ? 13.033 -7.145 9.153 1.00 86.56 181 ARG A C 1
ATOM 1292 O O . ARG A 1 181 ? 14.230 -6.889 9.135 1.00 86.56 181 ARG A O 1
ATOM 1299 N N . ARG A 1 182 ? 12.347 -7.519 8.078 1.00 88.88 182 ARG A N 1
ATOM 1300 C CA . ARG A 1 182 ? 12.961 -7.709 6.771 1.00 88.88 182 ARG A CA 1
ATOM 1301 C C . ARG A 1 182 ? 11.990 -7.317 5.682 1.00 88.88 182 ARG A C 1
ATOM 1303 O O . ARG A 1 182 ? 10.830 -7.725 5.709 1.00 88.88 182 ARG A O 1
ATOM 1310 N N . THR A 1 183 ? 12.515 -6.579 4.714 1.00 92.88 183 THR A N 1
ATOM 1311 C CA . THR A 1 183 ? 11.809 -6.153 3.513 1.00 92.88 183 THR A CA 1
ATOM 1312 C C . THR A 1 183 ? 12.757 -6.327 2.340 1.00 92.88 183 THR A C 1
ATOM 1314 O O . THR A 1 183 ? 13.729 -5.586 2.208 1.00 92.88 183 THR A O 1
ATOM 1317 N N . ALA A 1 184 ? 12.487 -7.300 1.476 1.00 93.12 184 ALA A N 1
ATOM 1318 C CA . ALA A 1 184 ? 13.289 -7.539 0.285 1.00 93.12 184 ALA A CA 1
ATOM 1319 C C . ALA A 1 184 ? 12.398 -7.711 -0.937 1.00 93.12 184 ALA A C 1
ATOM 1321 O O . ALA A 1 184 ? 11.354 -8.345 -0.871 1.00 93.12 184 ALA A O 1
ATOM 1322 N N . VAL A 1 185 ? 12.793 -7.153 -2.075 1.00 91.44 185 VAL A N 1
ATOM 1323 C CA . VAL A 1 185 ? 11.986 -7.202 -3.296 1.00 91.44 185 VAL A CA 1
ATOM 1324 C C . VAL A 1 185 ? 12.703 -8.025 -4.348 1.00 91.44 185 VAL A C 1
ATOM 1326 O O . VAL A 1 185 ? 13.903 -7.859 -4.574 1.00 91.44 185 VAL A O 1
ATOM 1329 N N . VAL A 1 186 ? 11.953 -8.905 -5.014 1.00 87.81 186 VAL A N 1
ATOM 1330 C CA . VAL A 1 186 ? 12.484 -9.755 -6.077 1.00 87.81 186 VAL A CA 1
ATOM 1331 C C . VAL A 1 186 ? 12.350 -9.022 -7.406 1.00 87.81 186 VAL A C 1
ATOM 1333 O O . VAL A 1 186 ? 11.259 -8.651 -7.849 1.00 87.81 186 VAL A O 1
ATOM 1336 N N . ARG A 1 187 ? 13.482 -8.767 -8.056 1.00 87.81 187 ARG A N 1
ATOM 1337 C CA . ARG A 1 187 ? 13.576 -8.079 -9.347 1.00 87.81 187 ARG A CA 1
ATOM 1338 C C . ARG A 1 187 ? 14.391 -8.900 -10.334 1.00 87.81 187 ARG A C 1
ATOM 1340 O O . ARG A 1 187 ? 14.919 -9.958 -10.014 1.00 87.81 187 ARG A O 1
ATOM 1347 N N . THR A 1 188 ? 14.486 -8.389 -11.551 1.00 88.75 188 THR A N 1
ATOM 1348 C CA . THR A 1 188 ? 15.376 -8.895 -12.595 1.00 88.75 188 THR A CA 1
ATOM 1349 C C . THR A 1 188 ? 16.098 -7.713 -13.223 1.00 88.75 188 THR A C 1
ATOM 1351 O O . THR A 1 188 ? 15.489 -6.654 -13.387 1.00 88.75 188 THR A O 1
ATOM 1354 N N . ALA A 1 189 ? 17.347 -7.897 -13.639 1.00 88.31 189 ALA A N 1
ATOM 1355 C CA . ALA A 1 189 ? 18.103 -6.903 -14.395 1.00 88.31 189 ALA A CA 1
ATOM 1356 C C . ALA A 1 189 ? 18.714 -7.540 -15.651 1.00 88.31 189 ALA A C 1
ATOM 1358 O O . ALA A 1 189 ? 19.002 -8.736 -15.674 1.00 88.31 189 ALA A O 1
ATOM 1359 N N . ARG A 1 190 ? 18.913 -6.741 -16.705 1.00 91.19 190 ARG A N 1
ATOM 1360 C CA . ARG A 1 190 ? 19.598 -7.160 -17.937 1.00 91.19 190 ARG A CA 1
ATOM 1361 C C . ARG A 1 190 ? 20.422 -5.994 -18.468 1.00 91.19 190 ARG A C 1
ATOM 1363 O O . ARG A 1 190 ? 19.857 -4.937 -18.734 1.00 91.19 190 ARG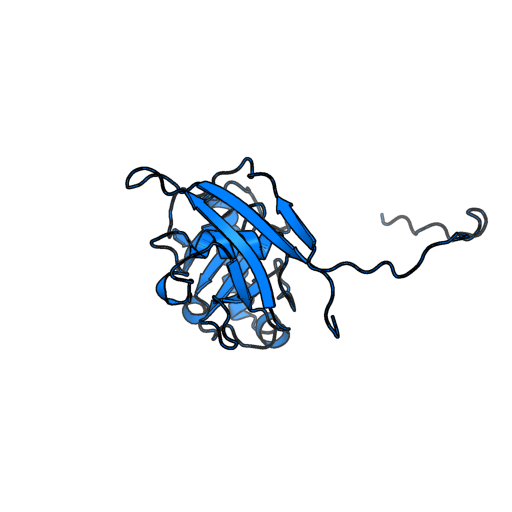 A O 1
ATOM 1370 N N . LYS A 1 191 ? 21.733 -6.186 -18.654 1.00 91.94 191 LYS A N 1
ATOM 1371 C CA . LYS A 1 191 ? 22.578 -5.203 -19.350 1.00 91.94 191 LYS A CA 1
ATOM 1372 C C . LYS A 1 191 ? 22.096 -5.095 -20.800 1.00 91.94 191 LYS A C 1
ATOM 1374 O O . LYS A 1 191 ? 22.071 -6.101 -21.502 1.00 91.94 191 LYS A O 1
ATOM 1379 N N . ILE A 1 192 ? 21.657 -3.905 -21.215 1.00 94.75 192 ILE A N 1
ATOM 1380 C CA . ILE A 1 192 ? 21.156 -3.657 -22.580 1.00 94.75 192 ILE A CA 1
ATOM 1381 C C . ILE A 1 192 ? 22.284 -3.162 -23.491 1.00 94.75 192 ILE A C 1
ATOM 1383 O O . ILE A 1 192 ? 22.354 -3.565 -24.646 1.00 94.75 192 ILE A O 1
ATOM 1387 N N . PHE A 1 193 ? 23.172 -2.313 -22.972 1.00 95.69 193 PHE A N 1
ATOM 1388 C CA . PHE A 1 193 ? 24.257 -1.700 -23.731 1.00 95.69 193 PHE A CA 1
ATOM 1389 C C . PHE A 1 193 ? 25.493 -1.513 -22.846 1.00 95.69 193 PHE A C 1
ATOM 1391 O O . PHE A 1 193 ? 25.372 -1.360 -21.630 1.00 95.69 193 PHE A O 1
ATOM 1398 N N . ASP A 1 194 ? 26.663 -1.536 -23.474 1.00 97.25 194 ASP A N 1
ATOM 1399 C CA . ASP A 1 194 ? 27.968 -1.262 -22.880 1.00 97.25 194 ASP A CA 1
ATOM 1400 C C . ASP A 1 194 ? 28.811 -0.554 -23.952 1.00 97.25 194 ASP A C 1
ATOM 1402 O O . ASP A 1 194 ? 29.024 -1.115 -25.028 1.00 97.25 194 ASP A O 1
ATOM 1406 N N . GLY A 1 195 ? 29.185 0.707 -23.724 1.00 96.38 195 GLY A N 1
ATOM 1407 C CA . GLY A 1 195 ? 29.844 1.542 -24.731 1.00 96.38 195 GLY A CA 1
ATOM 1408 C C . GLY A 1 195 ? 29.864 3.033 -24.381 1.00 96.38 195 GLY A C 1
ATOM 1409 O O . GLY A 1 195 ? 29.578 3.425 -23.251 1.00 96.38 195 GLY A O 1
ATOM 1410 N N . THR A 1 196 ? 30.193 3.878 -25.362 1.00 96.56 196 THR A N 1
ATOM 1411 C CA . THR A 1 196 ? 30.379 5.332 -25.185 1.00 96.56 196 THR A CA 1
ATOM 1412 C C . THR A 1 196 ? 29.260 6.132 -25.856 1.00 96.56 196 THR A C 1
ATOM 1414 O O . THR A 1 196 ? 28.941 5.901 -27.020 1.00 96.56 196 THR A O 1
ATOM 1417 N N . VAL A 1 197 ? 28.684 7.103 -25.136 1.00 93.62 197 VAL A N 1
ATOM 1418 C CA . VAL A 1 197 ? 27.661 8.031 -25.653 1.00 93.62 197 VAL A CA 1
ATOM 1419 C C . VAL A 1 197 ? 28.281 9.411 -25.877 1.00 93.62 197 VAL A C 1
ATOM 1421 O O . VAL A 1 197 ? 28.987 9.919 -25.009 1.00 93.62 197 VAL A O 1
ATOM 1424 N N . 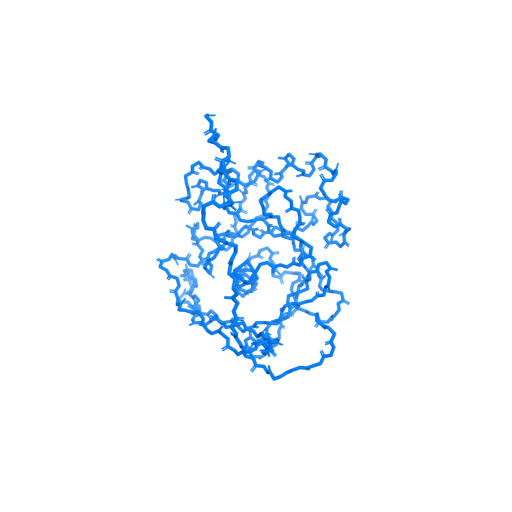PHE A 1 198 ? 27.985 10.035 -27.020 1.00 90.00 198 PHE A N 1
ATOM 1425 C CA . PHE A 1 198 ? 28.469 11.371 -27.384 1.00 90.00 198 PHE A CA 1
ATOM 1426 C C . PHE A 1 198 ? 27.307 12.378 -27.340 1.00 90.00 198 PHE A C 1
ATOM 1428 O O . PHE A 1 198 ? 26.410 12.299 -28.184 1.00 90.00 198 PHE A O 1
ATOM 1435 N N . PRO A 1 199 ? 27.267 13.308 -26.367 1.00 87.94 199 PRO A N 1
ATOM 1436 C CA . PRO A 1 199 ? 26.232 14.334 -26.323 1.00 87.94 199 PRO A CA 1
ATOM 1437 C C . PRO A 1 199 ? 26.458 15.398 -27.408 1.00 87.94 199 PRO A C 1
ATOM 1439 O O . PRO A 1 199 ? 27.568 15.587 -27.908 1.00 87.94 199 PRO A O 1
ATOM 1442 N N . ARG A 1 200 ? 25.402 16.147 -27.750 1.00 85.38 200 ARG A N 1
ATOM 1443 C CA . ARG A 1 200 ? 25.532 17.345 -28.594 1.00 85.38 200 ARG A CA 1
ATOM 1444 C C . ARG A 1 200 ? 26.394 18.392 -27.874 1.00 85.38 200 ARG A C 1
ATOM 1446 O O . ARG A 1 200 ? 26.290 18.544 -26.659 1.00 85.38 200 ARG A O 1
ATOM 1453 N N . SER A 1 201 ? 27.199 19.148 -28.624 1.00 84.19 201 SER A N 1
ATOM 1454 C CA . SER A 1 201 ? 27.976 20.267 -28.073 1.00 84.19 201 SER A CA 1
ATOM 1455 C C . SER A 1 201 ? 27.070 21.283 -27.369 1.00 84.19 201 SER A C 1
ATOM 1457 O O . SER A 1 201 ? 26.081 21.740 -27.952 1.00 84.19 201 SER A O 1
ATOM 1459 N N . ALA A 1 202 ? 27.451 21.680 -26.150 1.00 77.75 202 ALA A N 1
ATOM 1460 C CA . ALA A 1 202 ? 26.749 22.680 -25.344 1.00 77.75 202 ALA A CA 1
ATOM 1461 C C . ALA A 1 202 ? 26.562 24.019 -26.082 1.00 77.75 202 ALA A C 1
ATOM 1463 O O . ALA A 1 202 ? 25.560 24.693 -25.874 1.00 77.75 202 ALA A O 1
ATOM 1464 N N . ALA A 1 203 ? 27.463 24.362 -27.012 1.00 77.44 203 ALA A N 1
ATOM 1465 C CA . ALA A 1 203 ? 27.371 25.570 -27.837 1.00 77.44 203 ALA A CA 1
ATOM 1466 C C . ALA A 1 203 ? 26.174 25.575 -28.812 1.00 77.44 203 ALA A C 1
ATOM 1468 O O . ALA A 1 203 ? 25.785 26.623 -29.312 1.00 77.44 203 ALA A O 1
ATOM 1469 N N . THR A 1 204 ? 25.594 24.404 -29.091 1.00 74.00 204 THR A N 1
ATOM 1470 C CA . THR A 1 204 ? 24.441 24.223 -29.997 1.00 74.00 204 THR A CA 1
ATOM 1471 C C . THR A 1 204 ? 23.216 23.659 -29.277 1.00 74.00 204 THR A C 1
ATOM 1473 O O . THR A 1 204 ? 22.227 23.277 -29.911 1.00 74.00 204 THR A O 1
ATOM 1476 N N . ALA A 1 205 ? 23.286 23.548 -27.949 1.00 74.88 205 ALA A N 1
ATOM 1477 C CA . ALA A 1 205 ? 22.153 23.133 -27.148 1.00 74.88 205 ALA A CA 1
ATOM 1478 C C . ALA A 1 205 ? 21.181 24.321 -27.027 1.00 74.88 205 ALA A C 1
ATOM 1480 O O . ALA A 1 205 ? 21.608 25.404 -26.621 1.00 74.88 205 ALA A O 1
ATOM 1481 N N . PRO A 1 206 ? 19.892 24.163 -27.375 1.00 73.00 206 PRO A N 1
ATOM 1482 C CA . PRO A 1 206 ? 18.909 25.202 -27.102 1.00 73.00 206 PRO A CA 1
ATOM 1483 C C . PRO A 1 206 ? 18.891 25.484 -25.597 1.00 73.00 206 PRO A C 1
ATOM 1485 O O . PRO A 1 206 ? 18.843 24.557 -24.786 1.00 73.00 206 PRO A O 1
ATOM 1488 N N . THR A 1 207 ? 18.968 26.760 -25.216 1.00 71.00 207 THR A N 1
ATOM 1489 C CA . THR A 1 207 ? 18.874 27.156 -23.811 1.00 71.00 207 THR A CA 1
ATOM 1490 C C . THR A 1 207 ? 17.484 26.771 -23.304 1.00 71.00 207 THR A C 1
ATOM 1492 O O . THR A 1 207 ? 16.499 27.186 -23.920 1.00 71.00 207 THR A O 1
ATOM 1495 N N . PRO A 1 208 ? 17.361 25.970 -22.230 1.00 70.62 208 PRO A N 1
ATOM 1496 C CA . PRO A 1 208 ? 16.051 25.642 -21.690 1.00 70.62 208 PRO A CA 1
ATOM 1497 C C . PRO A 1 208 ? 15.338 26.938 -21.301 1.00 70.62 208 PRO A C 1
ATOM 1499 O O . PRO A 1 208 ? 15.943 27.827 -20.692 1.00 70.62 208 PRO A O 1
ATOM 1502 N N . ALA A 1 209 ? 14.069 27.061 -21.696 1.00 67.62 209 ALA A N 1
ATOM 1503 C CA . ALA A 1 209 ? 13.250 28.209 -21.341 1.00 67.62 209 ALA A CA 1
ATOM 1504 C C . ALA A 1 209 ? 13.255 28.356 -19.815 1.00 67.62 209 ALA A C 1
ATOM 1506 O O . ALA A 1 209 ? 12.937 27.414 -19.086 1.00 67.62 209 ALA A O 1
ATOM 1507 N N . ARG A 1 210 ? 13.664 29.529 -19.326 1.00 61.16 210 ARG A N 1
ATOM 1508 C CA . ARG A 1 210 ? 13.526 29.862 -17.909 1.00 61.16 210 ARG A CA 1
ATOM 1509 C C . ARG A 1 210 ? 12.031 29.973 -17.637 1.00 61.16 210 ARG A C 1
ATOM 1511 O O . ARG A 1 210 ? 11.405 30.921 -18.096 1.00 61.16 210 ARG A O 1
ATOM 1518 N N . HIS A 1 211 ? 11.462 28.991 -16.948 1.00 55.44 211 HIS A N 1
ATOM 1519 C CA . HIS A 1 211 ? 10.121 29.127 -16.397 1.00 55.44 211 HIS A CA 1
ATOM 1520 C C . HIS A 1 211 ? 10.197 30.169 -15.273 1.00 55.44 211 HIS A C 1
ATOM 1522 O O . HIS A 1 211 ? 10.909 29.955 -14.291 1.00 55.44 211 HIS A O 1
ATOM 1528 N N . SER A 1 212 ? 9.568 31.323 -15.502 1.00 54.66 212 SER A N 1
ATOM 1529 C CA . SER A 1 212 ? 9.341 32.396 -14.525 1.00 54.66 212 SER A CA 1
ATOM 1530 C C . SER A 1 212 ? 8.244 32.025 -13.544 1.00 54.66 212 SER A C 1
ATOM 1532 O O . SER A 1 212 ? 7.230 31.482 -14.045 1.00 54.66 212 SER A O 1
#

Organism: Streptomyces avermitilis (NCBI:txid33903)

Foldseek 3Di:
DPDDFDKDKAWDDFDPAFQQLLLDLWDQFPNFIWGFGARPATEIEGACVSQVHQLQDQQVVCLPPPSNLVVLLRRFQRSCVSSVVPGCNPHQDDKYWHWAADDPPFFIRTFIPSHNGTDQFDDLRNVLSVLQSCVRPPHPCVVRTDDDPDFQWGWYHYNPGTWIWGWDWDDDPPSGRIGTPITIGIDHDDDPDDDDDDDDDPVPDPDPDPDD

Radius of gyration: 19.24 Å; chains: 1; bounding box: 49×53×54 Å